Protein AF-0000000075185102 (afdb_homodimer)

Radius of gyration: 28.48 Å; Cα contacts (8 Å, |Δi|>4): 563; chains: 2; bounding box: 47×107×98 Å

Solvent-accessible surface area (backbone atoms only — not comparable to full-atom values): 14519 Å² total; per-residue (Å²): 135,87,80,77,79,78,76,75,77,76,76,76,77,76,67,76,78,70,75,68,75,62,76,72,78,73,50,64,38,75,46,52,55,49,42,60,34,59,26,75,83,38,73,43,44,48,67,38,79,47,67,38,31,34,56,45,86,76,69,69,96,64,71,79,44,54,55,17,37,31,28,50,27,46,83,96,42,61,50,92,57,71,65,42,67,75,42,56,53,72,65,28,54,51,73,38,60,38,62,94,67,82,64,44,65,52,33,24,50,30,37,33,35,19,17,36,10,38,30,43,43,22,29,41,37,123,136,88,81,76,80,79,76,76,77,79,75,76,76,77,69,77,79,70,76,70,76,62,78,73,77,73,51,63,38,72,45,51,54,47,43,59,33,58,25,74,82,39,73,44,44,50,67,37,78,45,69,38,30,35,58,46,86,78,70,67,96,65,70,81,44,55,54,17,38,31,28,50,25,45,82,94,42,62,51,90,56,69,66,41,67,76,42,56,54,71,64,29,55,50,74,38,60,38,64,94,66,82,65,44,65,51,32,26,49,29,38,32,36,17,18,35,11,38,30,42,43,22,29,40,36,121

Nearest PDB structures (foldseek):
  5e7l-assembly1_A  TM=6.118E-01  e=1.586E-01  Mus musculus
  8osd-assembly2_B  TM=4.393E-01  e=1.189E-01  Homo sapiens
  8q6t-assembly1_P  TM=5.070E-01  e=2.515E-01  Mus musculus
  7mrn-assembly1_A  TM=4.181E-01  e=7.521E-01  Mus musculus
  2ibg-assembly4_D  TM=5.018E-01  e=1.502E+00  Drosophila melanogaster

Organism: Armillaria gallica (NCBI:txid47427)

Foldseek 3Di:
DPPPPPPPPPPPPPPPPPPPPPPQPWPKDDDFFAKDPPDDPDDDDAFDKDKTFTDLPDHDPDFPWQWKFKWKDADHDTDPDTQDTGDGVNPGMDMGGHHDDPDDDRMDMGMDGGIDTDHDDDDDDD/DPPPPPPPPPPPPPDPPPPPPPPQPWPKDDDFFAKDPPDDPDDDDAFDKDKTFTDLPDHDPDFPWQWKWKWKDADHDTDPDTQDTGDGVNPGMDMGGHHDDPDDDRMDMGMDGGIDTDHDDDDDDD

Structure (mmCIF, N/CA/C/O backbone):
data_AF-0000000075185102-model_v1
#
loop_
_entity.id
_entity.type
_entity.pdbx_description
1 polymer 'Yeast cell wall synthesis Kre9/Knh1-like N-terminal domain-containing protein'
#
loop_
_atom_site.group_PDB
_atom_site.id
_atom_site.type_symbol
_atom_site.label_atom_id
_atom_site.label_alt_id
_atom_site.label_comp_id
_atom_site.label_asym_id
_atom_site.label_entity_id
_atom_site.label_seq_id
_atom_site.pdbx_PDB_ins_code
_atom_site.Cartn_x
_atom_site.Cartn_y
_atom_site.Cartn_z
_atom_site.occupancy
_atom_site.B_iso_or_equiv
_atom_site.auth_seq_id
_atom_site.auth_comp_id
_atom_site.auth_asym_id
_atom_site.auth_atom_id
_atom_site.pdbx_PDB_model_num
ATOM 1 N N . MET A 1 1 ? -32.656 -77 8.422 1 40.91 1 MET A N 1
ATOM 2 C CA . MET A 1 1 ? -32.188 -75.812 9.141 1 40.91 1 MET A CA 1
ATOM 3 C C . MET A 1 1 ? -31.875 -74.688 8.172 1 40.91 1 MET A C 1
ATOM 5 O O . MET A 1 1 ? -31.047 -74.812 7.27 1 40.91 1 MET A O 1
ATOM 9 N N . ASN A 1 2 ? -32.906 -73.812 7.746 1 47.19 2 ASN A N 1
ATOM 10 C CA . ASN A 1 2 ? -32.875 -72.625 6.867 1 47.19 2 ASN A CA 1
ATOM 11 C C . ASN A 1 2 ? -31.922 -71.562 7.363 1 47.19 2 ASN A C 1
ATOM 13 O O . ASN A 1 2 ? -32.062 -71.062 8.477 1 47.19 2 ASN A O 1
ATOM 17 N N . PHE A 1 3 ? -30.594 -71.625 7.004 1 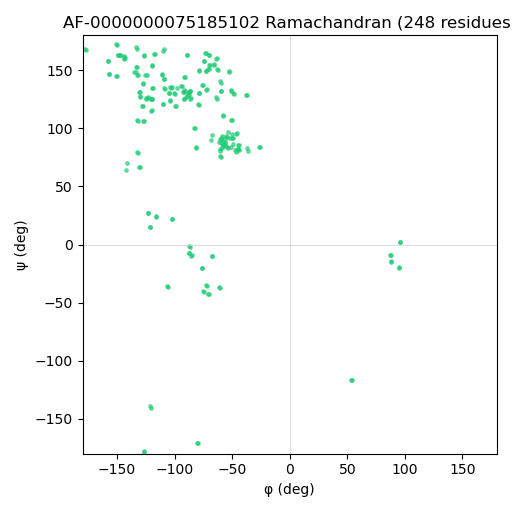50.72 3 PHE A N 1
ATOM 18 C CA . PHE A 1 3 ? -29.531 -70.625 7.25 1 50.72 3 PHE A CA 1
ATOM 19 C C . PHE A 1 3 ? -29.859 -69.312 6.613 1 50.72 3 PHE A C 1
ATOM 21 O O . PHE A 1 3 ? -29.922 -69.188 5.391 1 50.72 3 PHE A O 1
ATOM 28 N N . THR A 1 4 ? -30.797 -68.5 7.188 1 51.12 4 THR A N 1
ATOM 29 C CA . THR A 1 4 ? -31.062 -67.125 6.762 1 51.12 4 THR A CA 1
ATOM 30 C C . THR A 1 4 ? -29.812 -66.25 6.863 1 51.12 4 THR A C 1
ATOM 32 O O . THR A 1 4 ? -29.219 -66.125 7.945 1 51.12 4 THR A O 1
ATOM 35 N N . LEU A 1 5 ? -29 -66.125 5.812 1 50.94 5 LEU A N 1
ATOM 36 C CA . LEU A 1 5 ? -27.844 -65.25 5.656 1 50.94 5 LEU A CA 1
ATOM 37 C C . LEU A 1 5 ? -28.219 -63.812 5.812 1 50.94 5 LEU A C 1
ATOM 39 O O . LEU A 1 5 ? -29.094 -63.312 5.086 1 50.94 5 LEU A O 1
ATOM 43 N N . PHE A 1 6 ? -28.328 -63.25 7.078 1 48.88 6 PHE A N 1
ATOM 44 C CA . PHE A 1 6 ? -28.547 -61.812 7.305 1 48.88 6 PHE A CA 1
ATOM 45 C C . PHE A 1 6 ? -27.453 -61 6.664 1 48.88 6 PHE A C 1
ATOM 47 O O . PHE A 1 6 ? -26.266 -61.156 6.98 1 48.88 6 PHE A O 1
ATOM 54 N N . ILE A 1 7 ? -27.516 -60.656 5.371 1 51.94 7 ILE A N 1
ATOM 55 C CA . ILE A 1 7 ? -26.578 -59.75 4.723 1 51.94 7 ILE A CA 1
ATOM 56 C C . ILE A 1 7 ? -26.625 -58.375 5.402 1 51.94 7 ILE A C 1
ATOM 58 O O . ILE A 1 7 ? -27.672 -57.75 5.457 1 51.94 7 ILE A O 1
ATOM 62 N N . THR A 1 8 ? -25.953 -58.125 6.512 1 49 8 THR A N 1
ATOM 63 C CA . THR A 1 8 ? -25.844 -56.812 7.078 1 49 8 THR A CA 1
ATOM 64 C C . THR A 1 8 ? -25.203 -55.844 6.09 1 49 8 THR A C 1
ATOM 66 O O . THR A 1 8 ? -24.109 -56.094 5.586 1 49 8 THR A O 1
ATOM 69 N N . ALA A 1 9 ? -26.031 -55.125 5.309 1 48.06 9 ALA A N 1
ATOM 70 C CA . ALA A 1 9 ? -25.531 -54.062 4.438 1 48.06 9 ALA A CA 1
ATOM 71 C C . ALA A 1 9 ? -24.734 -53.031 5.234 1 48.06 9 ALA A C 1
ATOM 73 O O . ALA A 1 9 ? -25.203 -52.5 6.242 1 48.06 9 ALA A O 1
ATOM 74 N N . LEU A 1 10 ? -23.422 -53.156 5.328 1 52.44 10 LEU A N 1
ATOM 75 C CA . LEU A 1 10 ? -22.578 -52.094 5.895 1 52.44 10 LEU A CA 1
ATOM 76 C C . LEU A 1 10 ? -22.781 -50.781 5.168 1 52.44 10 LEU A C 1
ATOM 78 O O . LEU A 1 10 ? -22.578 -50.688 3.953 1 52.44 10 LEU A O 1
ATOM 82 N N . PHE A 1 11 ? -23.734 -50 5.586 1 47.38 11 PHE A N 1
ATOM 83 C CA . PHE A 1 11 ? -23.875 -48.625 5.066 1 47.38 11 PHE A CA 1
ATOM 84 C C . PHE A 1 11 ? -22.578 -47.844 5.242 1 47.38 11 PHE A C 1
ATOM 86 O O . PHE A 1 11 ? -22.062 -47.719 6.355 1 47.38 11 PHE A O 1
ATOM 93 N N . ALA A 1 12 ? -21.734 -47.875 4.207 1 50.44 12 ALA A N 1
ATOM 94 C CA . ALA A 1 12 ? -20.578 -47 4.207 1 50.44 12 ALA A CA 1
ATOM 95 C C . ALA A 1 12 ? -20.984 -45.562 4.465 1 50.44 12 ALA A C 1
ATOM 97 O O . ALA A 1 12 ? -21.797 -45 3.725 1 50.44 12 ALA A O 1
ATOM 98 N N . LEU A 1 13 ? -21 -45.094 5.711 1 50.78 13 LEU A N 1
ATOM 99 C CA . LEU A 1 13 ? -21.141 -43.656 6.012 1 50.78 13 LEU A CA 1
ATOM 100 C C . LEU A 1 13 ? -20.156 -42.844 5.188 1 50.78 13 LEU A C 1
ATOM 102 O O . LEU A 1 13 ? -18.938 -43 5.316 1 50.78 13 LEU A O 1
ATOM 106 N N . LEU A 1 14 ? -20.547 -42.5 3.992 1 50.56 14 LEU A N 1
ATOM 107 C CA . LEU A 1 14 ? -19.781 -41.5 3.293 1 50.56 14 LEU A CA 1
ATOM 108 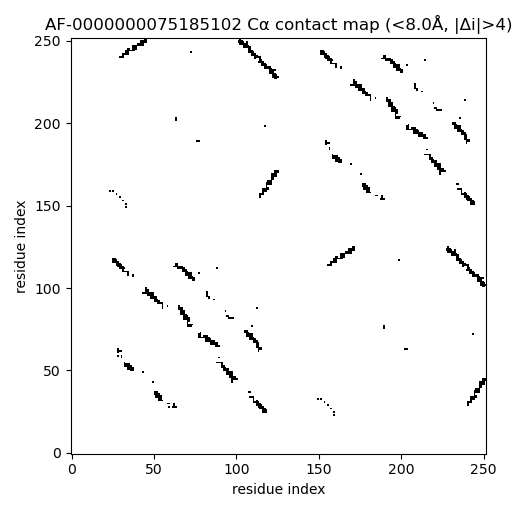C C . LEU A 1 14 ? -19.625 -40.25 4.148 1 50.56 14 LEU A C 1
ATOM 110 O O . LEU A 1 14 ? -20.609 -39.562 4.43 1 50.56 14 LEU A O 1
ATOM 114 N N . PHE A 1 15 ? -18.688 -40.188 5.059 1 50.53 15 PHE A N 1
ATOM 115 C CA . PHE A 1 15 ? -18.391 -38.906 5.711 1 50.53 15 PHE A CA 1
ATOM 116 C C . PHE A 1 15 ? -18 -37.875 4.684 1 50.53 15 PHE A C 1
ATOM 118 O O . PHE A 1 15 ? -17.188 -38.125 3.791 1 50.53 15 PHE A O 1
ATOM 125 N N . PRO A 1 16 ? -18.875 -36.906 4.523 1 51.56 16 PRO A N 1
ATOM 126 C CA . PRO A 1 16 ? -18.344 -35.844 3.684 1 51.56 16 PRO A CA 1
ATOM 127 C C . PRO A 1 16 ? -16.969 -35.344 4.121 1 51.56 16 PRO A C 1
ATOM 129 O O . PRO A 1 16 ? -16.703 -35.25 5.32 1 51.56 16 PRO A O 1
ATOM 132 N N . LEU A 1 17 ? -15.891 -35.688 3.355 1 48.44 17 LEU A N 1
ATOM 133 C CA . LEU A 1 17 ? -14.609 -35.031 3.568 1 48.44 17 LEU A CA 1
ATOM 134 C C . LEU A 1 17 ? -14.781 -33.5 3.668 1 48.44 17 LEU A C 1
ATOM 136 O O . LEU A 1 17 ? -15.141 -32.875 2.686 1 48.44 17 LEU A O 1
ATOM 140 N N . SER A 1 18 ? -15.195 -33.031 4.816 1 46.88 18 SER A N 1
ATOM 141 C CA . SER A 1 18 ? -15.086 -31.594 5 1 46.88 18 SER A CA 1
ATOM 142 C C . SER A 1 18 ? -13.695 -31.094 4.629 1 46.88 18 SER A C 1
ATOM 144 O O . SER A 1 18 ? -12.695 -31.547 5.188 1 46.88 18 SER A O 1
ATOM 146 N N . VAL A 1 19 ? -13.5 -30.688 3.357 1 44.47 19 VAL A N 1
ATOM 147 C CA . VAL A 1 19 ? -12.281 -29.922 3.105 1 44.47 19 VAL A CA 1
ATOM 148 C C . VAL A 1 19 ? -12.086 -28.875 4.203 1 44.47 19 VAL A C 1
ATOM 150 O O . VAL A 1 19 ? -12.914 -27.984 4.359 1 44.47 19 VAL A O 1
ATOM 153 N N . LEU A 1 20 ? -11.562 -29.25 5.316 1 45.28 20 LEU A N 1
ATOM 154 C CA . LEU A 1 20 ? -11.07 -28.203 6.203 1 45.28 20 LEU A CA 1
ATOM 155 C C . LEU A 1 20 ? -10.289 -27.141 5.422 1 45.28 20 LEU A C 1
ATOM 157 O O . LEU A 1 20 ? -9.227 -27.438 4.867 1 45.28 20 LEU A O 1
ATOM 161 N N . SER A 1 21 ? -10.984 -26.172 4.887 1 44.22 21 SER A N 1
ATOM 162 C CA . SER A 1 21 ? -10.195 -25.062 4.375 1 44.22 21 SER A CA 1
ATOM 163 C C . SER A 1 21 ? -9.125 -24.641 5.379 1 44.22 21 SER A C 1
ATOM 165 O O . SER A 1 21 ? -9.445 -24.234 6.5 1 44.22 21 SER A O 1
ATOM 167 N N . ALA A 1 22 ? -8.023 -25.328 5.43 1 45.31 22 ALA A N 1
ATOM 168 C CA . ALA A 1 22 ? -6.922 -24.859 6.266 1 45.31 22 ALA A CA 1
ATOM 169 C C . ALA A 1 22 ? -6.801 -23.344 6.215 1 45.31 22 ALA A C 1
ATOM 171 O O . ALA A 1 22 ? -7.09 -22.719 5.188 1 45.31 22 ALA A O 1
ATOM 172 N N . PRO A 1 23 ? -6.754 -22.75 7.406 1 44.31 23 PRO A N 1
ATOM 173 C CA . PRO A 1 23 ? -6.531 -21.312 7.363 1 44.31 23 PRO A CA 1
ATOM 174 C C . PRO A 1 23 ? -5.41 -20.922 6.402 1 44.31 23 PRO A C 1
ATOM 176 O O . PRO A 1 23 ? -4.309 -21.469 6.473 1 44.31 23 PRO A O 1
ATOM 179 N N . VAL A 1 24 ? -5.715 -20.547 5.16 1 49.5 24 VAL A N 1
ATOM 180 C CA . VAL A 1 24 ? -4.688 -20.031 4.258 1 49.5 24 VAL A CA 1
ATOM 181 C C . VAL A 1 24 ? -3.68 -19.203 5.039 1 49.5 24 VAL A C 1
ATOM 183 O O . VAL A 1 24 ? -4.059 -18.281 5.777 1 49.5 24 VAL A O 1
ATOM 186 N N . LEU A 1 25 ? -2.68 -19.766 5.746 1 48.78 25 LEU A N 1
ATOM 187 C CA . LEU A 1 25 ? -1.532 -19.062 6.301 1 48.78 25 LEU A CA 1
ATOM 188 C C . LEU A 1 25 ? -1.224 -17.797 5.492 1 48.78 25 LEU A C 1
ATOM 190 O O . LEU A 1 25 ? -1.029 -17.875 4.273 1 48.78 25 LEU A O 1
ATOM 194 N N . VAL A 1 26 ? -1.948 -16.719 5.82 1 55.41 26 VAL A N 1
ATOM 195 C CA . VAL A 1 26 ? -1.804 -15.438 5.148 1 55.41 26 VAL A CA 1
ATOM 196 C C . VAL A 1 26 ? -0.382 -14.914 5.34 1 55.41 26 VAL A C 1
ATOM 198 O O . VAL A 1 26 ? 0.135 -14.891 6.457 1 55.41 26 VAL A O 1
ATOM 201 N N . SER A 1 27 ? 0.698 -15.211 4.5 1 71 27 SER A N 1
ATOM 202 C CA . SER A 1 27 ? 1.986 -14.523 4.504 1 71 27 SER A CA 1
ATOM 203 C C . SER A 1 27 ? 1.851 -13.086 4.016 1 71 27 SER A C 1
ATOM 205 O O . SER A 1 27 ? 1.552 -12.852 2.844 1 71 27 SER A O 1
ATOM 207 N N . ARG A 1 28 ? 1.686 -12.203 5.059 1 73.31 28 ARG A N 1
ATOM 208 C CA . ARG A 1 28 ? 1.548 -10.789 4.719 1 73.31 28 ARG A CA 1
ATOM 209 C C . ARG A 1 28 ? 2.568 -9.945 5.473 1 73.31 28 ARG A C 1
ATOM 211 O O . ARG A 1 28 ? 3.045 -10.344 6.539 1 73.31 28 ARG A O 1
ATOM 218 N N . ASP A 1 29 ? 2.994 -8.945 4.805 1 78.56 29 ASP A N 1
ATOM 219 C CA . ASP A 1 29 ? 3.734 -7.906 5.516 1 78.56 29 ASP A CA 1
ATOM 220 C C . ASP A 1 29 ? 3.074 -6.539 5.336 1 78.56 29 ASP A C 1
ATOM 222 O O . ASP A 1 29 ? 2.611 -6.207 4.242 1 78.56 29 ASP A O 1
ATOM 226 N N . VAL A 1 30 ? 2.807 -5.91 6.41 1 82.12 30 VAL A N 1
ATOM 227 C CA . VAL A 1 30 ? 2.209 -4.578 6.43 1 82.12 30 VAL A CA 1
ATOM 228 C C . VAL A 1 30 ? 3.086 -3.629 7.242 1 82.12 30 VAL A C 1
ATOM 230 O O . VAL A 1 30 ? 3.531 -3.973 8.336 1 82.12 30 VAL A O 1
ATOM 233 N N . TYR A 1 31 ? 3.441 -2.545 6.637 1 86.5 31 TYR A N 1
ATOM 234 C CA . TYR A 1 31 ? 4.113 -1.464 7.344 1 86.5 31 TYR A CA 1
ATOM 235 C C . TYR A 1 31 ? 3.482 -0.117 7.012 1 86.5 31 TYR A C 1
ATOM 237 O O . TYR A 1 31 ? 3.605 0.374 5.887 1 86.5 31 TYR A O 1
ATOM 245 N N . ALA A 1 32 ? 2.752 0.455 7.941 1 86.44 32 ALA A N 1
ATOM 246 C CA . ALA A 1 32 ? 2.082 1.75 7.852 1 86.44 32 ALA A CA 1
ATOM 247 C C . ALA A 1 32 ? 2.352 2.594 9.094 1 86.44 32 ALA A C 1
ATOM 249 O O . ALA A 1 32 ? 1.493 2.709 9.969 1 86.44 32 ALA A O 1
ATOM 250 N N . PRO A 1 33 ? 3.471 3.203 9.172 1 89.81 33 PRO A N 1
ATOM 251 C CA . PRO A 1 33 ? 3.854 3.914 10.398 1 89.81 33 PRO A CA 1
ATOM 252 C C . PRO A 1 33 ? 3.027 5.176 10.633 1 89.81 33 PRO A C 1
ATOM 254 O O . PRO A 1 33 ? 2.553 5.793 9.672 1 89.81 33 PRO A O 1
ATOM 257 N N . PRO A 1 34 ? 2.875 5.625 11.891 1 92 34 PRO A N 1
ATOM 258 C CA . PRO A 1 34 ? 2.047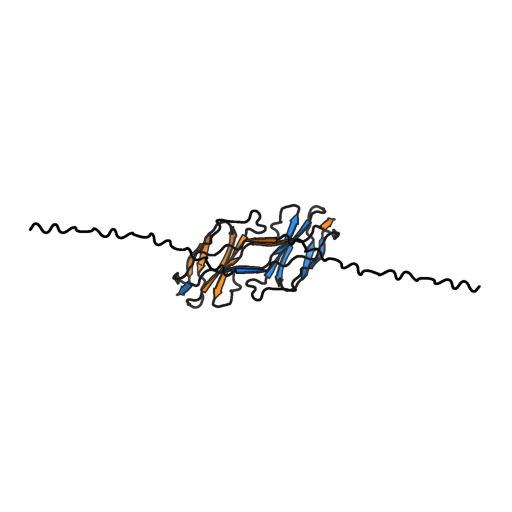 6.797 12.18 1 92 34 PRO A CA 1
ATOM 259 C C . PRO A 1 34 ? 2.729 8.109 11.797 1 92 34 PRO A C 1
ATOM 261 O O . PRO A 1 34 ? 3.904 8.312 12.109 1 92 34 PRO A O 1
ATOM 264 N N . VAL A 1 35 ? 1.971 8.953 11.219 1 94.81 35 VAL A N 1
ATOM 265 C CA . VAL A 1 35 ? 2.43 10.297 10.883 1 94.81 35 VAL A CA 1
ATOM 266 C C . VAL A 1 35 ? 2.559 11.133 12.156 1 94.81 35 VAL A C 1
ATOM 268 O O . VAL A 1 35 ? 1.664 11.125 13 1 94.81 35 VAL A O 1
ATOM 271 N N . THR A 1 36 ? 3.646 11.805 12.266 1 95.94 36 THR A N 1
ATOM 272 C CA . THR A 1 36 ? 3.873 12.609 13.461 1 95.94 36 THR A CA 1
ATOM 273 C C . THR A 1 36 ? 3.721 14.094 13.148 1 95.94 36 THR A C 1
ATOM 275 O O . THR A 1 36 ? 3.283 14.875 13.992 1 95.94 36 THR A O 1
ATOM 278 N N . LEU A 1 37 ? 4.152 14.57 11.906 1 95.81 37 LEU A N 1
ATOM 279 C CA . LEU A 1 37 ? 3.961 15.938 11.438 1 95.81 37 LEU A CA 1
ATOM 280 C C . LEU A 1 37 ? 3.416 15.945 10.008 1 95.81 37 LEU A C 1
ATOM 282 O O . LEU A 1 37 ? 3.799 15.109 9.188 1 95.81 37 LEU A O 1
ATOM 286 N N . PRO A 1 38 ? 2.58 16.922 9.711 1 97.06 38 PRO A N 1
ATOM 287 C CA . PRO A 1 38 ? 2.012 17.953 10.57 1 97.06 38 PRO A CA 1
ATOM 288 C C . PRO A 1 38 ? 1.075 17.391 11.641 1 97.06 38 PRO A C 1
ATOM 290 O O . PRO A 1 38 ? 0.609 16.266 11.523 1 97.06 38 PRO A O 1
ATOM 293 N N . GLY A 1 39 ? 0.943 18.078 12.648 1 93.12 39 GLY A N 1
ATOM 294 C CA . GLY A 1 39 ? 0.028 17.734 13.719 1 93.12 39 GLY A CA 1
ATOM 295 C C . GLY A 1 39 ? -0.924 18.844 14.086 1 93.12 39 GLY A C 1
ATOM 296 O O . GLY A 1 39 ? -0.968 19.875 13.414 1 93.12 39 GLY A O 1
ATOM 297 N N . THR A 1 40 ? -1.698 18.469 15.102 1 91.56 40 THR A N 1
ATOM 298 C CA . THR A 1 40 ? -2.645 19.469 15.586 1 91.56 40 THR A CA 1
ATOM 299 C C . THR A 1 40 ? -1.95 20.812 15.828 1 91.56 40 THR A C 1
ATOM 301 O O . THR A 1 40 ? -0.882 20.859 16.438 1 91.56 40 THR A O 1
ATOM 304 N N . GLY A 1 41 ? -2.549 21.938 15.266 1 94.94 41 GLY A N 1
ATOM 305 C CA . GLY A 1 41 ? -2.012 23.266 15.43 1 94.94 41 GLY A CA 1
ATOM 306 C C . GLY A 1 41 ? -1.11 23.703 14.281 1 94.94 41 GLY A C 1
ATOM 307 O O . GLY A 1 41 ? -0.812 24.891 14.133 1 94.94 41 GLY A O 1
ATOM 308 N N . SER A 1 42 ? -0.616 22.766 13.539 1 97.12 42 SER A N 1
ATOM 309 C CA . SER A 1 42 ? 0.197 23.109 12.375 1 97.12 42 SER A CA 1
ATOM 310 C C . SER A 1 42 ? -0.596 23.953 11.375 1 97.12 42 SER A C 1
ATOM 312 O O . SER A 1 42 ? -1.78 23.688 11.148 1 97.12 42 SER A O 1
ATOM 314 N N . VAL A 1 43 ? 0.052 24.922 10.836 1 98.5 43 VAL A N 1
ATOM 315 C CA . VAL A 1 43 ? -0.504 25.766 9.789 1 98.5 43 VAL A CA 1
ATOM 316 C C . VAL A 1 43 ? 0.457 25.812 8.602 1 98.5 43 VAL A C 1
ATOM 318 O O . VAL A 1 43 ? 1.604 26.25 8.742 1 98.5 43 VAL A O 1
ATOM 321 N N . TRP A 1 44 ? -0.042 25.359 7.492 1 98.75 44 TRP A N 1
ATOM 322 C CA . TRP A 1 44 ? 0.751 25.359 6.27 1 98.75 44 TRP A CA 1
ATOM 323 C C . TRP A 1 44 ? 0.198 26.375 5.266 1 98.75 44 TRP A C 1
ATOM 325 O O . TRP A 1 44 ? -1.017 26.562 5.184 1 98.75 44 TRP A O 1
ATOM 335 N N . THR A 1 45 ? 1.117 26.969 4.508 1 98.75 45 THR A N 1
ATOM 336 C CA . THR A 1 45 ? 0.732 27.922 3.467 1 98.75 45 THR A CA 1
ATOM 337 C C . THR A 1 45 ? 0.824 27.266 2.088 1 98.75 45 THR A C 1
ATOM 339 O O . THR A 1 45 ? 1.811 26.594 1.775 1 98.75 45 THR A O 1
ATOM 342 N N . VAL A 1 46 ? -0.222 27.5 1.271 1 98.5 46 VAL A N 1
ATOM 343 C CA . VAL A 1 46 ? -0.229 26.984 -0.093 1 98.5 46 VAL A CA 1
ATOM 344 C C . VAL A 1 46 ? 1.07 27.359 -0.798 1 98.5 46 VAL A C 1
ATOM 346 O O . VAL A 1 46 ? 1.538 28.5 -0.68 1 98.5 46 VAL A O 1
ATOM 349 N N . GLY A 1 47 ? 1.642 26.359 -1.445 1 98.44 47 GLY A N 1
ATOM 350 C CA . GLY A 1 47 ? 2.836 26.609 -2.238 1 98.44 47 GLY A CA 1
ATOM 351 C C . GLY A 1 47 ? 4.117 26.5 -1.434 1 98.44 47 GLY A C 1
ATOM 352 O O . GLY A 1 47 ? 5.211 26.422 -2.002 1 98.44 47 GLY A O 1
ATOM 353 N N . SER A 1 48 ? 4.09 26.5 -0.182 1 98.56 48 SER A N 1
ATOM 354 C CA . SER A 1 48 ? 5.277 26.422 0.66 1 98.56 48 SER A CA 1
ATOM 355 C C . SER A 1 48 ? 5.855 25.016 0.662 1 98.56 48 SER A C 1
ATOM 357 O O . SER A 1 48 ? 5.152 24.047 0.351 1 98.56 48 SER A O 1
ATOM 359 N N . LYS A 1 49 ? 7.148 24.922 0.993 1 98.62 49 LYS A N 1
ATOM 360 C CA . LYS A 1 49 ? 7.781 23.641 1.253 1 98.62 49 LYS A CA 1
ATOM 361 C C . LYS A 1 49 ? 7.625 23.234 2.717 1 98.62 49 LYS A C 1
ATOM 363 O O . LYS A 1 49 ? 7.859 24.047 3.617 1 98.62 49 LYS A O 1
ATOM 368 N N . GLN A 1 50 ? 7.168 22.047 2.91 1 98.44 50 GLN A N 1
ATOM 369 C CA . GLN A 1 50 ? 6.961 21.531 4.258 1 98.44 50 GLN A CA 1
ATOM 370 C C . GLN A 1 50 ? 7.531 20.125 4.395 1 98.44 50 GLN A C 1
ATOM 372 O O . GLN A 1 50 ? 7.652 19.391 3.404 1 98.44 50 GLN A O 1
ATOM 377 N N . THR A 1 51 ? 7.898 19.797 5.594 1 98.69 51 THR A N 1
ATOM 378 C CA . THR A 1 51 ? 8.406 18.469 5.891 1 98.69 51 THR A CA 1
ATOM 379 C C . THR A 1 51 ? 7.344 17.641 6.613 1 98.69 51 THR A C 1
ATOM 381 O O . THR A 1 51 ? 6.777 18.078 7.613 1 98.69 51 THR A O 1
ATOM 384 N N . VAL A 1 52 ? 7.016 16.484 6.066 1 98.44 52 VAL A N 1
ATOM 385 C CA . VAL A 1 52 ? 6.199 15.484 6.742 1 98.44 52 VAL A CA 1
ATOM 386 C C . VAL A 1 52 ? 7.098 14.5 7.48 1 98.44 52 VAL A C 1
ATOM 388 O O . VAL A 1 52 ? 8.117 14.047 6.945 1 98.44 52 VAL A O 1
ATOM 391 N N . THR A 1 53 ? 6.785 14.258 8.727 1 98.12 53 THR A N 1
ATOM 392 C CA . THR A 1 53 ? 7.523 13.258 9.484 1 98.12 53 THR A CA 1
ATOM 393 C C . THR A 1 53 ? 6.594 12.141 9.961 1 98.12 53 THR A C 1
ATOM 395 O O . THR A 1 53 ? 5.391 12.352 10.117 1 98.12 53 THR A O 1
ATOM 398 N N . TRP A 1 54 ? 7.117 10.898 10.195 1 95.88 54 TRP A N 1
ATOM 399 C CA . TRP A 1 54 ? 6.43 9.75 10.773 1 95.88 54 TRP A CA 1
ATOM 400 C C . TRP A 1 54 ? 7.371 8.945 11.672 1 95.88 54 TRP A C 1
ATOM 402 O O . TRP A 1 54 ? 8.586 9.133 11.625 1 95.88 54 TRP A O 1
ATOM 412 N N . ASP A 1 55 ? 6.773 8.148 12.547 1 94.88 55 ASP A N 1
ATOM 413 C CA . ASP A 1 55 ? 7.566 7.32 13.453 1 94.88 55 ASP A CA 1
ATOM 414 C C . ASP A 1 55 ? 8.008 6.027 12.773 1 94.88 55 ASP A C 1
ATOM 416 O O . ASP A 1 55 ? 7.254 5.055 12.727 1 94.88 55 ASP A O 1
ATOM 420 N N . ALA A 1 56 ? 9.266 5.98 12.305 1 93.44 56 ALA A N 1
ATOM 421 C CA . ALA A 1 56 ? 9.812 4.812 11.617 1 93.44 56 ALA A CA 1
ATOM 422 C C . ALA A 1 56 ? 10.719 4.008 12.547 1 93.44 56 ALA A C 1
ATOM 424 O O . ALA A 1 56 ? 11.555 3.229 12.078 1 93.44 56 ALA A O 1
ATOM 425 N N . SER A 1 57 ? 10.578 4.129 13.766 1 92.06 57 SER A N 1
ATOM 426 C CA . SER A 1 57 ? 11.547 3.592 14.711 1 92.06 57 SER A CA 1
ATOM 427 C C . SER A 1 57 ? 11.406 2.08 14.852 1 92.06 57 SER A C 1
ATOM 429 O O . SER A 1 57 ? 12.312 1.406 15.352 1 92.06 57 SER A O 1
ATOM 431 N N . HIS A 1 58 ? 10.281 1.47 14.5 1 87.94 58 HIS A N 1
ATOM 432 C CA . HIS A 1 58 ? 10.039 0.044 14.695 1 87.94 58 HIS A CA 1
ATOM 433 C C . HIS A 1 58 ? 9.531 -0.609 13.422 1 87.94 58 HIS A C 1
ATOM 435 O O . HIS A 1 58 ? 8.398 -1.099 13.375 1 87.94 58 HIS A O 1
ATOM 441 N N . PRO A 1 59 ? 10.406 -0.639 12.438 1 87.44 59 PRO A N 1
ATOM 442 C CA . PRO A 1 59 ? 9.977 -1.339 11.227 1 87.44 59 PRO A CA 1
ATOM 443 C C . PRO A 1 59 ? 9.945 -2.855 11.398 1 87.44 59 PRO A C 1
ATOM 445 O O . PRO A 1 59 ? 10.656 -3.398 12.242 1 87.44 59 PRO A O 1
ATOM 448 N N . PRO A 1 60 ? 9.039 -3.498 10.672 1 83.06 60 PRO A N 1
ATOM 449 C CA . PRO A 1 60 ? 9.086 -4.961 10.68 1 83.06 60 PRO A CA 1
ATOM 450 C C . PRO A 1 60 ? 10.375 -5.516 10.07 1 83.06 60 PRO A C 1
ATOM 452 O O . PRO A 1 60 ? 11.094 -4.789 9.383 1 83.06 60 PRO A O 1
ATOM 455 N N . THR A 1 61 ? 10.711 -6.75 10.383 1 81.31 61 THR A N 1
ATOM 456 C CA . THR A 1 61 ? 11.914 -7.41 9.883 1 81.31 61 THR A CA 1
ATOM 457 C C . THR A 1 61 ? 11.898 -7.492 8.359 1 81.31 61 THR A C 1
ATOM 459 O O . THR A 1 61 ? 12.945 -7.355 7.719 1 81.31 61 THR A O 1
ATOM 462 N N . GLN A 1 62 ? 10.68 -7.723 7.859 1 77.06 62 GLN A N 1
ATOM 463 C CA . GLN A 1 62 ? 10.539 -7.816 6.41 1 77.06 62 GLN A CA 1
ATOM 464 C C . GLN A 1 62 ? 9.586 -6.754 5.875 1 77.06 62 GLN A C 1
ATOM 466 O O . GLN A 1 62 ? 8.492 -6.57 6.406 1 77.06 62 GLN A O 1
ATOM 471 N N . ILE A 1 63 ? 10.133 -6.008 4.934 1 83.12 63 ILE A N 1
ATOM 472 C CA . ILE A 1 63 ? 9.32 -5.055 4.184 1 83.12 63 ILE A CA 1
ATOM 473 C C . ILE A 1 63 ? 9.359 -5.402 2.695 1 83.12 63 ILE A C 1
ATOM 475 O O . ILE A 1 63 ? 10.422 -5.352 2.07 1 83.12 63 ILE A O 1
ATOM 479 N N . THR A 1 64 ? 8.234 -5.746 2.238 1 83 64 THR A N 1
ATOM 480 C CA . THR A 1 64 ? 8.156 -6.199 0.853 1 83 64 THR A CA 1
ATOM 481 C C . THR A 1 64 ? 8.258 -5.016 -0.107 1 83 64 THR A C 1
ATOM 483 O O . THR A 1 64 ? 8.922 -5.105 -1.142 1 83 64 THR A O 1
ATOM 486 N N . ASN A 1 65 ? 7.645 -3.92 0.184 1 85.06 65 ASN A N 1
ATOM 487 C CA . ASN A 1 65 ? 7.734 -2.676 -0.574 1 85.06 65 ASN A CA 1
ATOM 488 C C . ASN A 1 65 ? 8.109 -1.5 0.322 1 85.06 65 ASN A C 1
ATOM 490 O O . ASN A 1 65 ? 7.27 -0.969 1.046 1 85.06 65 ASN A O 1
ATOM 494 N N . PRO A 1 66 ? 9.32 -1.06 0.2 1 87.44 66 PRO A N 1
ATOM 495 C CA . PRO A 1 66 ? 9.742 0.034 1.08 1 87.44 66 PRO A CA 1
ATOM 496 C C . PRO A 1 66 ? 9.406 1.411 0.509 1 87.44 66 PRO A C 1
ATOM 498 O O . PRO A 1 66 ? 9.688 2.432 1.144 1 87.44 66 PRO A O 1
ATOM 501 N N . THR A 1 67 ? 8.836 1.478 -0.677 1 89.69 67 THR A N 1
ATOM 502 C CA . THR A 1 67 ? 8.57 2.748 -1.341 1 89.69 67 THR A CA 1
ATOM 503 C C . THR A 1 67 ? 7.223 3.32 -0.895 1 89.69 67 THR A C 1
ATOM 505 O O . THR A 1 67 ? 6.195 2.645 -0.981 1 89.69 67 THR A O 1
ATOM 508 N N . GLY A 1 68 ? 7.309 4.527 -0.437 1 91.62 68 GLY A N 1
ATOM 509 C CA . GLY A 1 68 ? 6.098 5.168 0.05 1 91.62 68 GLY A CA 1
ATOM 510 C C . GLY A 1 68 ? 5.613 6.289 -0.85 1 91.62 68 GLY A C 1
ATOM 511 O O . GLY A 1 68 ? 6.32 6.695 -1.777 1 91.62 68 GLY A O 1
ATOM 512 N N . PHE A 1 69 ? 4.383 6.703 -0.551 1 94.06 69 PHE A N 1
ATOM 513 C CA . PHE A 1 69 ? 3.836 7.926 -1.126 1 94.06 69 PHE A CA 1
ATOM 514 C C . PHE A 1 69 ? 2.85 8.578 -0.168 1 94.06 69 PHE A C 1
ATOM 516 O O . PHE A 1 69 ? 2.414 7.961 0.805 1 94.06 69 PHE A O 1
ATOM 523 N N . ILE A 1 70 ? 2.557 9.906 -0.455 1 96.5 70 ILE A N 1
ATOM 524 C CA . ILE A 1 70 ? 1.725 10.703 0.44 1 96.5 70 ILE A CA 1
ATOM 525 C C . ILE A 1 70 ? 0.583 11.344 -0.348 1 96.5 70 ILE A C 1
ATOM 527 O O . ILE A 1 70 ? 0.785 11.82 -1.466 1 96.5 70 ILE A O 1
ATOM 531 N N . ARG A 1 71 ? -0.595 11.32 0.281 1 95.56 71 ARG A N 1
ATOM 532 C CA . ARG A 1 71 ? -1.755 12.047 -0.225 1 95.56 71 ARG A CA 1
ATOM 533 C C . ARG A 1 71 ? -2.344 12.953 0.85 1 95.56 71 ARG A C 1
ATOM 535 O O . ARG A 1 71 ? -1.959 12.875 2.018 1 95.56 71 ARG A O 1
ATOM 542 N N . LEU A 1 72 ? -3.156 13.883 0.355 1 96.88 72 LEU A N 1
ATOM 543 C CA . LEU A 1 72 ? -3.9 14.773 1.239 1 96.88 72 LEU A CA 1
ATOM 544 C C . LEU A 1 72 ? -5.301 14.234 1.504 1 96.88 72 LEU A C 1
ATOM 546 O O . LEU A 1 72 ? -5.934 13.672 0.605 1 96.88 72 LEU A O 1
ATOM 550 N N . ARG A 1 73 ? -5.656 14.328 2.744 1 94.12 73 ARG A N 1
ATOM 551 C CA . ARG A 1 73 ? -7.008 13.953 3.148 1 94.12 73 ARG A CA 1
ATOM 552 C C . ARG A 1 73 ? -7.746 15.141 3.762 1 94.12 73 ARG A C 1
ATOM 554 O O . ARG A 1 73 ? -7.152 15.93 4.504 1 94.12 73 ARG A O 1
ATOM 561 N N . LYS A 1 74 ? -8.969 15.297 3.342 1 94.06 74 LYS A N 1
ATOM 562 C CA . LYS A 1 74 ? -9.875 16.281 3.91 1 94.06 74 LYS A CA 1
ATOM 563 C C . LYS A 1 74 ? -11.227 15.664 4.258 1 94.06 74 LYS A C 1
ATOM 565 O O . LYS A 1 74 ? -11.805 14.938 3.451 1 94.06 74 LYS A O 1
ATOM 570 N N . ALA A 1 75 ? -11.633 15.977 5.523 1 86.56 75 ALA A N 1
ATOM 571 C CA . ALA A 1 75 ? -12.844 15.336 6.031 1 86.56 75 ALA A CA 1
ATOM 572 C C . ALA A 1 75 ? -12.75 13.812 5.922 1 86.56 75 ALA A C 1
ATOM 574 O O . ALA A 1 75 ? -11.812 13.203 6.441 1 86.56 75 ALA A O 1
ATOM 575 N N . ASN A 1 76 ? -13.508 13.094 5.207 1 81.5 76 ASN A N 1
ATOM 576 C CA . ASN A 1 76 ? -13.469 11.633 5.141 1 81.5 76 ASN A CA 1
ATOM 577 C C . ASN A 1 76 ? -13.078 11.141 3.748 1 81.5 76 ASN A C 1
ATOM 579 O O . ASN A 1 76 ? -13.352 10 3.391 1 81.5 76 ASN A O 1
ATOM 583 N N . LYS A 1 77 ? -12.352 12.109 3.094 1 86.12 77 LYS A N 1
ATOM 584 C CA . LYS A 1 77 ? -11.984 11.734 1.73 1 86.12 77 LYS A CA 1
ATOM 585 C C . LYS A 1 77 ? -10.5 11.961 1.474 1 86.12 77 LYS A C 1
ATOM 587 O O . LYS A 1 77 ? -9.977 13.039 1.741 1 86.12 77 LYS A O 1
ATOM 592 N N . THR A 1 78 ? -9.93 10.938 1.004 1 90.94 78 THR A N 1
ATOM 593 C CA . THR A 1 78 ? -8.539 11.047 0.599 1 90.94 78 THR A CA 1
ATOM 594 C C . THR A 1 78 ? -8.43 11.414 -0.879 1 90.94 78 THR A C 1
ATOM 596 O O . THR A 1 78 ? -9.102 10.812 -1.722 1 90.94 78 THR A O 1
ATOM 599 N N . SER A 1 79 ? -7.594 12.391 -1.169 1 92.12 79 SER A N 1
ATOM 600 C CA . SER A 1 79 ? -7.332 12.781 -2.549 1 92.12 79 SER A CA 1
ATOM 601 C C . SER A 1 79 ? -6.699 11.648 -3.34 1 92.12 79 SER A C 1
ATOM 603 O O . SER A 1 79 ? -5.941 10.844 -2.787 1 92.12 79 SER A O 1
ATOM 605 N N . SER A 1 80 ? -6.961 11.625 -4.664 1 88.31 80 SER A N 1
ATOM 606 C CA . SER A 1 80 ? -6.355 10.617 -5.535 1 88.31 80 SER A CA 1
ATOM 607 C C . SER A 1 80 ? -4.969 11.055 -6 1 88.31 80 SER A C 1
ATOM 609 O O . SER A 1 80 ? -4.227 10.258 -6.582 1 88.31 80 SER A O 1
ATOM 611 N N . THR A 1 81 ? -4.586 12.312 -5.738 1 92.44 81 THR A N 1
ATOM 612 C CA . THR A 1 81 ? -3.312 12.852 -6.199 1 92.44 81 THR A CA 1
ATOM 613 C C . THR A 1 81 ? -2.207 12.562 -5.184 1 92.44 81 THR A C 1
ATOM 615 O O . THR A 1 81 ? -2.377 12.797 -3.988 1 92.44 81 THR A O 1
ATOM 618 N N . ASP A 1 82 ? -1.079 12.023 -5.727 1 94 82 ASP A N 1
ATOM 619 C CA . ASP A 1 82 ? 0.102 11.875 -4.879 1 94 82 ASP A CA 1
ATOM 620 C C . ASP A 1 82 ? 0.835 13.211 -4.727 1 94 82 ASP A C 1
ATOM 622 O O . ASP A 1 82 ? 1.275 13.797 -5.719 1 94 82 ASP A O 1
ATOM 626 N N . LEU A 1 83 ? 0.967 13.68 -3.527 1 97.75 83 LEU A N 1
ATOM 627 C CA . LEU A 1 83 ? 1.724 14.906 -3.289 1 97.75 83 LEU A CA 1
ATOM 628 C C . LEU A 1 83 ? 3.215 14.672 -3.51 1 97.75 83 LEU A C 1
ATOM 630 O O . LEU A 1 83 ? 3.914 15.555 -4.023 1 97.75 83 LEU A O 1
ATOM 634 N N . VAL A 1 84 ? 3.684 13.578 -3.033 1 97.62 84 VAL A N 1
ATOM 635 C CA . VAL A 1 84 ? 5.059 13.117 -3.189 1 97.62 84 VAL A CA 1
ATOM 636 C C . VAL A 1 84 ? 5.098 11.594 -3.174 1 97.62 84 VAL A C 1
ATOM 638 O O . VAL A 1 84 ? 4.285 10.945 -2.504 1 97.62 84 VAL A O 1
ATOM 641 N N . LYS A 1 85 ? 5.926 10.992 -3.893 1 94.38 85 LYS A N 1
ATOM 642 C CA . LYS A 1 85 ? 6.07 9.539 -3.973 1 94.38 85 LYS A CA 1
ATOM 643 C C . LYS A 1 85 ? 7.52 9.148 -4.23 1 94.38 85 LYS A C 1
ATOM 645 O O . LYS A 1 85 ? 8.359 10 -4.523 1 94.38 85 LYS A O 1
ATOM 650 N N . GLY A 1 86 ? 7.832 7.867 -3.975 1 93.62 86 GLY A N 1
ATOM 651 C CA . GLY A 1 86 ? 9.109 7.312 -4.398 1 93.62 86 GLY A CA 1
ATOM 652 C C . GLY A 1 86 ? 10.164 7.336 -3.305 1 93.62 86 GLY A C 1
ATOM 653 O O . GLY A 1 86 ? 11.312 6.941 -3.531 1 93.62 86 GLY A O 1
ATOM 654 N N . PHE A 1 87 ? 9.805 7.773 -2.213 1 95.69 87 PHE A N 1
ATOM 655 C CA . PHE A 1 87 ? 10.75 7.805 -1.106 1 95.69 87 PHE A CA 1
ATOM 656 C C . PHE A 1 87 ? 10.711 6.5 -0.321 1 95.69 87 PHE A C 1
ATOM 658 O O . PHE A 1 87 ? 9.766 5.715 -0.457 1 95.69 87 PHE A O 1
ATOM 665 N N . SER A 1 88 ? 11.805 6.297 0.495 1 94.94 88 SER A N 1
ATOM 666 C CA . SER A 1 88 ? 11.781 5.145 1.391 1 94.94 88 SER A CA 1
ATOM 667 C C . SER A 1 88 ? 10.93 5.422 2.625 1 94.94 88 SER A C 1
ATOM 669 O O . SER A 1 88 ? 11.117 6.434 3.303 1 94.94 88 SER A O 1
ATOM 671 N N . ILE A 1 89 ? 9.992 4.477 2.939 1 94.06 89 ILE A N 1
ATOM 672 C CA . ILE A 1 89 ? 9.148 4.633 4.117 1 94.06 89 ILE A CA 1
ATOM 673 C C . ILE A 1 89 ? 9.992 4.504 5.383 1 94.06 89 ILE A C 1
ATOM 675 O O . ILE A 1 89 ? 9.539 4.84 6.477 1 94.06 89 ILE A O 1
ATOM 679 N N . LEU A 1 90 ? 11.227 4.105 5.289 1 94.38 90 LEU A N 1
ATOM 680 C CA . LEU A 1 90 ? 12.133 3.934 6.418 1 94.38 90 LEU A CA 1
ATOM 681 C C . LEU A 1 90 ? 12.852 5.238 6.746 1 94.38 90 LEU A C 1
ATOM 683 O O . LEU A 1 90 ? 13.484 5.359 7.797 1 94.38 90 LEU A O 1
ATOM 687 N N . ASP A 1 91 ? 12.68 6.238 5.91 1 96.75 91 ASP A N 1
ATOM 688 C CA . ASP A 1 91 ? 13.406 7.5 6.07 1 96.75 91 ASP A CA 1
ATOM 689 C C . ASP A 1 91 ? 12.867 8.297 7.258 1 96.75 91 ASP A C 1
ATOM 691 O O . ASP A 1 91 ? 13.602 9.055 7.887 1 96.75 91 ASP A O 1
ATOM 695 N N . GLY A 1 92 ? 11.586 8.18 7.453 1 97.06 92 GLY A N 1
ATOM 696 C CA . GLY A 1 92 ? 10.969 8.875 8.578 1 97.06 92 GLY A CA 1
ATOM 697 C C . GLY A 1 92 ? 10.555 10.297 8.242 1 97.06 92 GLY A C 1
ATOM 698 O O . GLY A 1 92 ? 9.938 10.977 9.062 1 97.06 92 GLY A O 1
ATOM 699 N N . LYS A 1 93 ? 10.922 10.766 7.148 1 98.31 93 LYS A N 1
ATOM 700 C CA . LYS A 1 93 ? 10.547 12.117 6.738 1 98.31 93 LYS A CA 1
ATOM 701 C C . LYS A 1 93 ? 10.625 12.273 5.223 1 98.31 93 LYS A C 1
ATOM 703 O O . LYS A 1 93 ? 11.297 11.492 4.547 1 98.31 93 LYS A O 1
ATOM 708 N N . VAL A 1 94 ? 9.922 13.242 4.668 1 98.56 94 VAL A N 1
ATOM 709 C CA . VAL A 1 94 ? 10 13.648 3.268 1 98.56 94 VAL A CA 1
ATOM 710 C C . VAL A 1 94 ? 9.523 15.094 3.121 1 98.56 94 VAL A C 1
ATOM 712 O O . VAL A 1 94 ? 8.672 15.555 3.889 1 98.56 94 VAL A O 1
ATOM 715 N N . GLU A 1 95 ? 10.125 15.789 2.195 1 98.75 95 GLU A N 1
ATOM 716 C CA . GLU A 1 95 ? 9.672 17.141 1.87 1 98.75 95 GLU A CA 1
ATOM 717 C C . GLU A 1 95 ? 8.641 17.125 0.749 1 98.75 95 GLU A C 1
ATOM 719 O O . GLU A 1 95 ? 8.719 16.297 -0.16 1 98.75 95 GLU A O 1
ATOM 724 N N . LEU A 1 96 ? 7.668 18.031 0.855 1 98.5 96 LEU A N 1
ATOM 725 C CA . LEU A 1 96 ? 6.707 18.188 -0.233 1 98.5 96 LEU A CA 1
ATOM 726 C C . LEU A 1 96 ? 6.309 19.641 -0.404 1 98.5 96 LEU A C 1
ATOM 728 O O . LEU A 1 96 ? 6.621 20.484 0.446 1 98.5 96 LEU A O 1
ATOM 732 N N . THR A 1 97 ? 5.766 19.938 -1.557 1 98.62 97 THR A N 1
ATOM 733 C CA . THR A 1 97 ? 5.152 21.234 -1.802 1 98.62 97 THR A CA 1
ATOM 734 C C . THR A 1 97 ? 3.662 21.203 -1.47 1 98.62 97 THR A C 1
ATOM 736 O O . THR A 1 97 ? 2.939 20.312 -1.929 1 98.62 97 THR A O 1
ATOM 739 N N . VAL A 1 98 ? 3.232 22.109 -0.623 1 98.62 98 VAL A N 1
ATOM 740 C CA . VAL A 1 98 ? 1.821 22.188 -0.263 1 98.62 98 VAL A CA 1
ATOM 741 C C . VAL A 1 98 ? 0.992 22.547 -1.497 1 98.62 98 VAL A C 1
ATOM 743 O O . VAL A 1 98 ? 1.267 23.531 -2.178 1 98.62 98 VAL A O 1
ATOM 746 N N . PRO A 1 99 ? -0.024 21.734 -1.777 1 98.25 99 PRO A N 1
ATOM 747 C CA . PRO A 1 99 ? -0.779 21.938 -3.018 1 98.25 99 PRO A CA 1
ATOM 748 C C . PRO A 1 99 ? -1.689 23.156 -2.965 1 98.25 99 PRO A C 1
ATOM 750 O O . PRO A 1 99 ? -1.953 23.688 -1.884 1 98.25 99 PRO A O 1
ATOM 753 N N . ASP A 1 100 ? -2.137 23.562 -4.16 1 97.94 100 ASP A N 1
ATOM 754 C CA . ASP A 1 100 ? -3.094 24.656 -4.285 1 97.94 100 ASP A CA 1
ATOM 755 C C . ASP A 1 100 ? -4.52 24.172 -4.031 1 97.94 100 ASP A C 1
ATOM 757 O O . ASP A 1 100 ? -5.254 23.859 -4.969 1 97.94 100 ASP A O 1
ATOM 761 N N . VAL A 1 101 ? -4.926 24.078 -2.787 1 97.81 101 VAL A N 1
ATOM 762 C CA . VAL A 1 101 ? -6.25 23.625 -2.385 1 97.81 101 VAL A CA 1
ATOM 763 C C . VAL A 1 101 ? -6.996 24.75 -1.668 1 97.81 101 VAL A C 1
ATOM 765 O O . VAL A 1 101 ? -6.391 25.75 -1.286 1 97.81 101 VAL A O 1
ATOM 768 N N . GLU A 1 102 ? -8.328 24.594 -1.531 1 97 102 GLU A N 1
ATOM 769 C CA . GLU A 1 102 ? -9.125 25.516 -0.724 1 97 102 GLU A CA 1
ATOM 770 C C . GLU A 1 102 ? -8.648 25.531 0.726 1 97 102 GLU A C 1
ATOM 772 O O . GLU A 1 102 ? -8.414 24.469 1.317 1 97 102 GLU A O 1
ATOM 777 N N . PRO A 1 103 ? -8.469 26.781 1.258 1 97.81 103 PRO A N 1
ATOM 778 C CA . PRO A 1 103 ? -8.094 26.828 2.674 1 97.81 103 PRO A CA 1
ATOM 779 C C . PRO A 1 103 ? -9.047 26.031 3.566 1 97.81 103 PRO A C 1
ATOM 781 O O . PRO A 1 103 ? -10.234 25.906 3.254 1 97.81 103 PRO A O 1
ATOM 784 N N . GLY A 1 104 ? -8.539 25.484 4.648 1 97.62 104 GLY A N 1
ATOM 785 C CA . GLY A 1 104 ? -9.312 24.703 5.598 1 97.62 104 GLY A CA 1
ATOM 786 C C . GLY A 1 104 ? -8.5 24.234 6.793 1 97.62 104 GLY A C 1
ATOM 787 O O . GLY A 1 104 ? -7.273 24.328 6.793 1 97.62 104 GLY A O 1
ATOM 788 N N . ASN A 1 105 ? -9.203 23.734 7.797 1 97.19 105 ASN A N 1
ATOM 789 C CA . ASN A 1 105 ? -8.539 23.344 9.039 1 97.19 105 ASN A CA 1
ATOM 790 C C . ASN A 1 105 ? -8.766 21.875 9.352 1 97.19 105 ASN A C 1
ATOM 792 O O . ASN A 1 105 ? -8.57 21.438 10.484 1 97.19 105 ASN A O 1
ATOM 796 N N . ASP A 1 106 ? -9.203 21.141 8.445 1 96.75 106 ASP A N 1
ATOM 797 C CA . ASP A 1 106 ? -9.516 19.719 8.648 1 96.75 106 ASP A CA 1
ATOM 798 C C . ASP A 1 106 ? -8.734 18.844 7.68 1 96.75 106 ASP A C 1
ATOM 800 O O . ASP A 1 106 ? -9.211 17.781 7.281 1 96.75 106 ASP A O 1
ATOM 804 N N . TYR A 1 107 ? -7.594 19.344 7.258 1 97.12 107 TYR A N 1
ATOM 805 C CA . TYR A 1 107 ? -6.719 18.547 6.406 1 97.12 107 TYR A CA 1
ATOM 806 C C . TYR A 1 107 ? -5.934 17.531 7.227 1 97.12 107 TYR A C 1
ATOM 808 O O . TYR A 1 107 ? -5.688 17.75 8.414 1 97.12 107 TYR A O 1
ATOM 816 N N . ARG A 1 108 ? -5.57 16.344 6.641 1 95.5 108 ARG A N 1
ATOM 817 C CA . ARG A 1 108 ? -4.672 15.336 7.18 1 95.5 108 ARG A CA 1
ATOM 818 C C . ARG A 1 108 ? -3.695 14.844 6.117 1 95.5 108 ARG A C 1
ATOM 820 O O . ARG A 1 108 ? -4.004 14.875 4.926 1 95.5 108 ARG A O 1
ATOM 827 N N . ILE A 1 109 ? -2.52 14.477 6.582 1 96.75 109 ILE A N 1
ATOM 828 C CA . ILE A 1 109 ? -1.579 13.75 5.734 1 96.75 109 ILE A CA 1
ATOM 829 C C . ILE A 1 109 ? -1.863 12.25 5.816 1 96.75 109 ILE A C 1
ATOM 831 O O . ILE A 1 109 ? -2.109 11.719 6.898 1 96.75 109 ILE A O 1
ATOM 835 N N . VAL A 1 110 ? -1.932 11.617 4.707 1 94.31 110 VAL A N 1
ATOM 836 C CA . VAL A 1 110 ? -2.02 10.156 4.656 1 94.31 110 VAL A CA 1
ATOM 837 C C . VAL A 1 110 ? -0.717 9.586 4.105 1 94.31 110 VAL A C 1
ATOM 839 O O . VAL A 1 110 ? -0.294 9.93 3 1 94.31 110 VAL A O 1
ATOM 842 N N . LEU A 1 111 ? -0.065 8.75 4.871 1 94.5 111 LEU A N 1
ATOM 843 C CA . LEU A 1 111 ? 1.146 8.031 4.48 1 94.5 111 LEU A CA 1
ATOM 844 C C . LEU A 1 111 ? 0.819 6.609 4.051 1 94.5 111 LEU A C 1
ATOM 846 O O . LEU A 1 111 ? 0.216 5.848 4.812 1 94.5 111 LEU A O 1
ATOM 850 N N . PHE A 1 112 ? 1.134 6.293 2.811 1 90.62 112 PHE A N 1
ATOM 851 C CA . PHE A 1 112 ? 0.967 4.934 2.311 1 90.62 112 PHE A CA 1
ATOM 852 C C . PHE A 1 112 ? 2.297 4.188 2.314 1 90.62 112 PHE A C 1
ATOM 854 O O . PHE A 1 112 ? 3.316 4.723 1.874 1 90.62 112 PHE A O 1
ATOM 861 N N . GLY A 1 113 ? 2.197 3.021 2.898 1 85.06 113 GLY A N 1
ATOM 862 C CA . GLY A 1 113 ? 3.387 2.189 3 1 85.06 113 GLY A CA 1
ATOM 863 C C . GLY A 1 113 ? 3.23 0.841 2.324 1 85.06 113 GLY A C 1
ATOM 864 O O . GLY A 1 113 ? 2.707 0.755 1.21 1 85.06 113 GLY A O 1
ATOM 865 N N . ASP A 1 114 ? 3.797 -0.117 3.031 1 77.38 114 ASP A N 1
ATOM 866 C CA . ASP A 1 114 ? 3.869 -1.478 2.504 1 77.38 114 ASP A CA 1
ATOM 867 C C . ASP A 1 114 ? 2.631 -2.283 2.895 1 77.38 114 ASP A C 1
ATOM 869 O O . ASP A 1 114 ? 2.209 -2.26 4.051 1 77.38 114 ASP A O 1
ATOM 873 N N . SER A 1 115 ? 1.9 -2.943 1.99 1 77.19 115 SER A N 1
ATOM 874 C CA . SER A 1 115 ? 0.784 -3.846 2.254 1 77.19 115 SER A CA 1
ATOM 875 C C . SER A 1 115 ? 0.796 -5.035 1.3 1 77.19 115 SER A C 1
ATOM 877 O O . SER A 1 115 ? -0.182 -5.277 0.588 1 77.19 115 SER A O 1
ATOM 879 N N . GLY A 1 116 ? 1.788 -5.797 1.4 1 78.69 116 GLY A N 1
ATOM 880 C CA . GLY A 1 116 ? 1.891 -6.934 0.501 1 78.69 116 GLY A CA 1
ATOM 881 C C . GLY A 1 116 ? 1.416 -8.234 1.126 1 78.69 116 GLY A C 1
ATOM 882 O O . GLY A 1 116 ? 1.677 -8.492 2.303 1 78.69 116 GLY A O 1
ATOM 883 N N . ASN A 1 117 ? 0.605 -9.008 0.36 1 85.81 117 ASN A N 1
ATOM 884 C CA . ASN A 1 117 ? 0.233 -10.391 0.655 1 85.81 117 ASN A CA 1
ATOM 885 C C . ASN A 1 117 ? 0.681 -11.344 -0.451 1 85.81 117 ASN A C 1
ATOM 887 O O . ASN A 1 117 ? 0.427 -11.094 -1.631 1 85.81 117 ASN A O 1
ATOM 891 N N . TRP A 1 118 ? 1.429 -12.336 -0.031 1 90.19 118 TRP A N 1
ATOM 892 C CA . TRP A 1 118 ? 1.896 -13.234 -1.083 1 90.19 118 TRP A CA 1
ATOM 893 C C . TRP A 1 118 ? 1.195 -14.586 -0.996 1 90.19 118 TRP A C 1
ATOM 895 O O . TRP A 1 118 ? 0.906 -15.078 0.1 1 90.19 118 TRP A O 1
ATOM 905 N N . GLY A 1 119 ? 0.905 -15.125 -2.127 1 91.25 119 GLY A N 1
ATOM 906 C CA . GLY A 1 119 ? 0.226 -16.406 -2.275 1 91.25 119 GLY A CA 1
ATOM 907 C C . GLY A 1 119 ? 1.15 -17.594 -2.105 1 91.25 119 GLY A C 1
ATOM 908 O O . GLY A 1 119 ? 2.275 -17.453 -1.621 1 91.25 119 GLY A O 1
ATOM 909 N N . GLU A 1 120 ? 0.592 -18.734 -2.42 1 91.81 120 GLU A N 1
ATOM 910 C CA . GLU A 1 120 ? 1.35 -19.984 -2.375 1 91.81 120 GLU A CA 1
ATOM 911 C C . GLU A 1 120 ? 2.389 -20.047 -3.492 1 91.81 120 GLU A C 1
ATOM 913 O O . GLU A 1 120 ? 2.316 -19.266 -4.453 1 91.81 120 GLU A O 1
ATOM 918 N N . THR A 1 121 ? 3.346 -20.969 -3.322 1 94.75 121 THR A N 1
ATOM 919 C CA . THR A 1 121 ? 4.344 -21.156 -4.371 1 94.75 121 THR A CA 1
ATOM 920 C C . THR A 1 121 ? 3.717 -21.812 -5.602 1 94.75 121 THR A C 1
ATOM 922 O O . THR A 1 121 ? 2.758 -22.562 -5.488 1 94.75 121 THR A O 1
ATOM 925 N N . PHE A 1 122 ? 4.348 -21.453 -6.754 1 97.06 122 PHE A N 1
ATOM 926 C CA . PHE A 1 122 ? 3.947 -22.047 -8.023 1 97.06 122 PHE A CA 1
ATOM 927 C C . PHE A 1 122 ? 5.129 -22.125 -8.984 1 97.06 122 PHE A C 1
ATOM 929 O O . PHE A 1 122 ? 6.207 -21.609 -8.688 1 97.06 122 PHE A O 1
ATOM 936 N N . THR A 1 123 ? 4.875 -22.828 -10.133 1 98 123 THR A N 1
ATOM 937 C CA . THR A 1 123 ? 5.941 -23.094 -11.094 1 98 123 THR A CA 1
ATOM 938 C C . THR A 1 123 ? 5.801 -22.188 -12.312 1 98 123 THR A C 1
ATOM 940 O O . THR A 1 123 ? 4.695 -21.984 -12.812 1 98 123 THR A O 1
ATOM 943 N N . ILE A 1 124 ? 6.879 -21.547 -12.68 1 98.31 124 ILE A N 1
ATOM 944 C CA . ILE A 1 124 ? 6.973 -20.938 -14 1 98.31 124 ILE A CA 1
ATOM 945 C C . ILE A 1 124 ? 7.953 -21.719 -14.859 1 98.31 124 ILE A C 1
ATOM 947 O O . ILE A 1 124 ? 9.039 -22.078 -14.406 1 98.31 124 ILE A O 1
ATOM 951 N N . GLN A 1 125 ? 7.543 -21.984 -16.094 1 98.25 125 GLN A N 1
ATOM 952 C CA . GLN A 1 125 ? 8.383 -22.719 -17.031 1 98.25 125 GLN A CA 1
ATOM 953 C C . GLN A 1 125 ? 8.406 -22.031 -18.391 1 98.25 125 GLN A C 1
ATOM 955 O O . GLN A 1 125 ? 7.645 -21.094 -18.641 1 98.25 125 GLN A O 1
ATOM 960 N N . ASN A 1 126 ? 9.336 -22.5 -19.312 1 95.19 126 ASN A N 1
ATOM 961 C CA . ASN A 1 126 ? 9.414 -21.984 -20.672 1 95.19 126 ASN A CA 1
ATOM 962 C C . ASN A 1 126 ? 8.352 -22.594 -21.578 1 95.19 126 ASN A C 1
ATOM 964 O O . ASN A 1 126 ? 7.969 -23.75 -21.391 1 95.19 126 ASN A O 1
ATOM 968 N N . MET B 1 1 ? 12.195 32.5 76.688 1 40.03 1 MET B N 1
ATOM 969 C CA . MET B 1 1 ? 11.461 31.516 75.938 1 40.03 1 MET B CA 1
ATOM 970 C C . MET B 1 1 ? 11.656 31.719 74.438 1 40.03 1 MET B C 1
ATOM 972 O O . MET B 1 1 ? 11.289 32.781 73.875 1 40.03 1 MET B O 1
ATOM 976 N N . ASN B 1 2 ? 12.867 31.281 73.812 1 47.25 2 ASN B N 1
ATOM 977 C CA . ASN B 1 2 ? 13.328 31.312 72.375 1 47.25 2 ASN B CA 1
ATOM 978 C C . ASN B 1 2 ? 12.375 30.562 71.5 1 47.25 2 ASN B C 1
ATOM 980 O O . ASN B 1 2 ? 12.117 29.375 71.688 1 47.25 2 ASN B O 1
ATOM 984 N N . PHE B 1 3 ? 11.32 31.219 70.938 1 50 3 PHE B N 1
ATOM 985 C CA . PHE B 1 3 ? 10.375 30.75 69.938 1 50 3 PHE B CA 1
ATOM 986 C C . PHE B 1 3 ? 11.086 30.375 68.625 1 50 3 PHE B C 1
ATOM 988 O O . PHE B 1 3 ? 11.703 31.234 68 1 50 3 PHE B O 1
ATOM 995 N N . THR B 1 4 ? 11.766 29.203 68.562 1 51.94 4 THR B N 1
ATOM 996 C CA . THR B 1 4 ? 12.352 28.672 67.312 1 51.94 4 THR B CA 1
ATOM 997 C C . THR B 1 4 ? 11.281 28.453 66.25 1 51.94 4 THR B C 1
ATOM 999 O O . THR B 1 4 ? 10.305 27.734 66.5 1 51.94 4 THR B O 1
ATOM 1002 N N . LEU B 1 5 ? 11.008 29.406 65.438 1 49.47 5 LEU B N 1
ATOM 1003 C CA . LEU B 1 5 ? 10.125 29.328 64.25 1 49.47 5 LEU B CA 1
ATOM 1004 C C . LEU B 1 5 ? 10.57 28.219 63.312 1 49.47 5 LEU B C 1
ATOM 1006 O O . LEU B 1 5 ? 11.711 28.219 62.844 1 49.47 5 LEU B O 1
ATOM 1010 N N . PHE B 1 6 ? 10.156 26.906 63.5 1 49.41 6 PHE B N 1
ATOM 1011 C CA . PHE B 1 6 ? 10.43 25.812 62.562 1 49.41 6 PHE B CA 1
ATOM 1012 C C . PHE B 1 6 ? 9.812 26.109 61.188 1 49.41 6 PHE B C 1
ATOM 1014 O O . PHE B 1 6 ? 8.602 26.297 61.094 1 49.41 6 PHE B O 1
ATOM 1021 N N . ILE B 1 7 ? 10.438 26.922 60.344 1 50.12 7 ILE B N 1
ATOM 1022 C CA . ILE B 1 7 ? 9.953 27.109 59 1 50.12 7 ILE B CA 1
ATOM 1023 C C . ILE B 1 7 ? 9.906 25.781 58.281 1 50.12 7 ILE B C 1
ATOM 1025 O O . ILE B 1 7 ? 10.922 25.078 58.156 1 50.12 7 ILE B O 1
ATOM 1029 N N . THR B 1 8 ? 8.859 24.969 58.375 1 48.75 8 THR B N 1
ATOM 1030 C CA . THR B 1 8 ? 8.719 23.766 57.53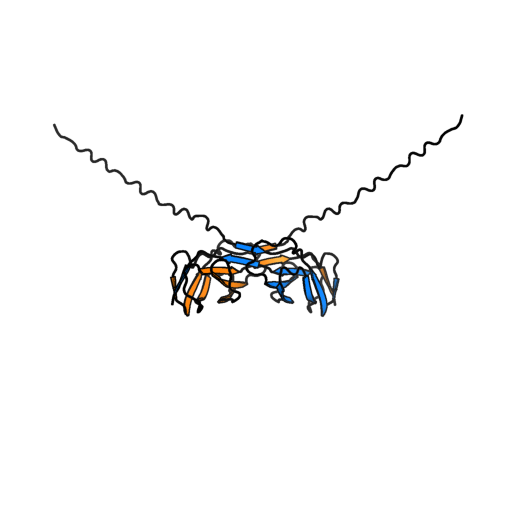1 1 48.75 8 THR B CA 1
ATOM 1031 C C . THR B 1 8 ? 8.68 24.125 56.062 1 48.75 8 THR B C 1
ATOM 1033 O O . THR B 1 8 ? 7.863 24.953 55.625 1 48.75 8 THR B O 1
ATOM 1036 N N . ALA B 1 9 ? 9.844 24.141 55.438 1 47.84 9 ALA B N 1
ATOM 1037 C CA . ALA B 1 9 ? 9.898 24.312 53.969 1 47.84 9 ALA B CA 1
ATOM 1038 C C . ALA B 1 9 ? 9.023 23.281 53.25 1 47.84 9 ALA B C 1
ATOM 1040 O O . ALA B 1 9 ? 9.117 22.078 53.531 1 47.84 9 ALA B O 1
ATOM 1041 N N . LEU B 1 10 ? 7.789 23.609 52.875 1 52.72 10 LEU B N 1
ATOM 1042 C CA . LEU B 1 10 ? 6.98 22.766 52.031 1 52.72 10 LEU B CA 1
ATOM 1043 C C . LEU B 1 10 ? 7.711 22.469 50.719 1 52.72 10 LEU B C 1
ATOM 1045 O O . LEU B 1 10 ? 8.07 23.391 49.969 1 52.72 10 LEU B O 1
ATOM 1049 N N . PHE B 1 11 ? 8.523 21.438 50.656 1 47 11 PHE B N 1
ATOM 1050 C CA . PHE B 1 11 ? 9.117 20.984 49.406 1 47 11 PHE B CA 1
ATOM 1051 C C . PHE B 1 11 ? 8.047 20.703 48.375 1 47 11 PHE B C 1
ATOM 1053 O O . PHE B 1 11 ? 7.133 19.906 48.625 1 47 11 PHE B O 1
ATOM 1060 N N . ALA B 1 12 ? 7.711 21.719 47.562 1 51.88 12 ALA B N 1
ATOM 1061 C CA . ALA B 1 12 ? 6.852 21.453 46.406 1 51.88 12 ALA B CA 1
ATOM 1062 C C . ALA B 1 12 ? 7.367 20.281 45.594 1 51.88 12 ALA B C 1
ATOM 1064 O O . ALA B 1 12 ? 8.516 20.281 45.156 1 51.88 12 ALA B O 1
ATOM 1065 N N . LEU B 1 13 ? 6.883 19.062 45.812 1 50.44 13 LEU B N 1
ATOM 1066 C CA . LEU B 1 13 ? 7.129 17.938 44.938 1 50.44 13 LEU B CA 1
ATOM 1067 C C . LEU B 1 13 ? 6.805 18.297 43.469 1 50.44 13 LEU B C 1
ATOM 1069 O O . LEU B 1 13 ? 5.652 18.594 43.156 1 50.44 13 LEU B O 1
ATOM 1073 N N . LEU B 1 14 ? 7.738 18.891 42.812 1 51.25 14 LEU B N 1
ATOM 1074 C CA . LEU B 1 14 ? 7.562 19 41.375 1 51.25 14 LEU B CA 1
ATOM 1075 C C . LEU B 1 14 ? 7.309 17.625 40.75 1 51.25 14 LEU B C 1
ATOM 1077 O O . LEU B 1 14 ? 8.18 16.75 40.781 1 51.25 14 LEU B O 1
ATOM 1081 N N . PHE B 1 15 ? 6.082 17.141 40.75 1 51.09 15 PHE B N 1
ATOM 1082 C CA . PHE B 1 15 ? 5.785 15.945 39.969 1 51.09 15 PHE B CA 1
ATOM 1083 C C . PHE B 1 15 ? 6.125 16.172 38.5 1 51.09 15 PHE B C 1
ATOM 1085 O O . PHE B 1 15 ? 5.762 17.188 37.906 1 51.09 15 PHE B O 1
ATOM 1092 N N . PRO B 1 16 ? 7.152 15.492 38.031 1 51.34 16 PRO B N 1
ATOM 1093 C CA . PRO B 1 16 ? 7.305 15.578 36.594 1 51.34 16 PRO B CA 1
ATOM 1094 C C . PRO B 1 16 ? 6.008 15.273 35.844 1 51.34 16 PRO B C 1
ATOM 1096 O O . PRO B 1 16 ? 5.258 14.375 36.25 1 51.34 16 PRO B O 1
ATOM 1099 N N . LEU B 1 17 ? 5.332 16.297 35.25 1 50.06 17 LEU B N 1
ATOM 1100 C CA . LEU B 1 17 ? 4.262 16.031 34.312 1 50.06 17 LEU B CA 1
ATOM 1101 C C . LEU B 1 17 ? 4.691 14.984 33.281 1 50.06 17 LEU B C 1
ATOM 1103 O O . LEU B 1 17 ? 5.582 15.234 32.469 1 50.06 17 LEU B O 1
ATOM 1107 N N . SER B 1 18 ? 4.621 13.734 33.656 1 47.03 18 SER B N 1
ATOM 1108 C CA . SER B 1 18 ? 4.746 12.727 32.594 1 47.03 18 SER B CA 1
ATOM 1109 C C . SER B 1 18 ? 3.811 13.016 31.422 1 47.03 18 SER B C 1
ATOM 1111 O O . SER B 1 18 ? 2.596 13.117 31.609 1 47.03 18 SER B O 1
ATOM 1113 N N . VAL B 1 19 ? 4.273 13.742 30.406 1 45.03 19 VAL B N 1
ATOM 1114 C CA . VAL B 1 19 ? 3.484 13.734 29.172 1 45.03 19 VAL B CA 1
ATOM 1115 C C . VAL B 1 19 ? 3.053 12.305 28.844 1 45.03 19 VAL B C 1
ATOM 1117 O O . VAL B 1 19 ? 3.895 11.43 28.625 1 45.03 19 VAL B O 1
ATOM 1120 N N . LEU B 1 20 ? 2.002 11.836 29.453 1 45.38 20 LEU B N 1
ATOM 1121 C CA . LEU B 1 20 ? 1.407 10.633 28.875 1 45.38 20 LEU B CA 1
ATOM 1122 C C . LEU B 1 20 ? 1.296 10.75 27.359 1 45.38 20 LEU B C 1
ATOM 1124 O O . LEU B 1 20 ? 0.544 11.586 26.859 1 45.38 20 LEU B O 1
ATOM 1128 N N . SER B 1 21 ? 2.359 10.406 26.672 1 44.12 21 SER B N 1
ATOM 1129 C CA . SER B 1 21 ? 2.115 10.266 25.234 1 44.12 21 SER B CA 1
ATOM 1130 C C . SER B 1 21 ? 0.836 9.484 24.969 1 44.12 21 SER B C 1
ATOM 1132 O O . SER B 1 21 ? 0.714 8.328 25.375 1 44.12 21 SER B O 1
ATOM 1134 N N . ALA B 1 22 ? -0.281 10.133 25.031 1 45.16 22 ALA B N 1
ATOM 1135 C CA . ALA B 1 22 ? -1.515 9.461 24.625 1 45.16 22 ALA B CA 1
ATOM 1136 C C . ALA B 1 22 ? -1.276 8.547 23.422 1 45.16 22 ALA B C 1
ATOM 1138 O O . ALA B 1 22 ? -0.438 8.836 22.578 1 45.16 22 ALA B O 1
ATOM 1139 N N . PRO B 1 23 ? -1.729 7.312 23.578 1 43.75 23 PRO B N 1
ATOM 1140 C CA . PRO B 1 23 ? -1.606 6.465 22.391 1 43.75 23 PRO B CA 1
ATOM 1141 C C . PRO B 1 23 ? -2.08 7.16 21.109 1 43.75 23 PRO B C 1
ATOM 1143 O O . PRO B 1 23 ? -3.189 7.699 21.078 1 43.75 23 PRO B O 1
ATOM 1146 N N . VAL B 1 24 ? -1.179 7.77 20.359 1 49.03 24 VAL B N 1
ATOM 1147 C CA . VAL B 1 24 ? -1.586 8.336 19.078 1 49.03 24 VAL B CA 1
ATOM 1148 C C . VAL B 1 24 ? -2.625 7.434 18.422 1 49.03 24 VAL B C 1
ATOM 1150 O O . VAL B 1 24 ? -2.424 6.223 18.312 1 49.03 24 VAL B O 1
ATOM 1153 N N . LEU B 1 25 ? -3.91 7.496 18.734 1 48.81 25 LEU B N 1
ATOM 1154 C CA . LEU B 1 25 ? -4.992 6.883 17.969 1 48.81 25 LEU B CA 1
ATOM 1155 C C . LEU B 1 25 ? -4.609 6.727 16.5 1 48.81 25 LEU B C 1
ATOM 1157 O O . LEU B 1 25 ? -4.238 7.703 15.844 1 48.81 25 LEU B O 1
ATOM 1161 N N . VAL B 1 26 ? -3.9 5.637 16.234 1 55.09 26 VAL B N 1
ATOM 1162 C CA . VAL B 1 26 ? -3.424 5.316 14.898 1 55.09 26 VAL B CA 1
ATOM 1163 C C . VAL B 1 26 ? -4.613 5.176 13.953 1 55.09 26 VAL B C 1
ATOM 1165 O O . VAL B 1 26 ? -5.574 4.469 14.25 1 55.09 26 VAL B O 1
ATOM 1168 N N . SER B 1 27 ? -5.219 6.234 13.242 1 70.94 27 SER B N 1
ATOM 1169 C CA . SER B 1 27 ? -6.195 6.117 12.156 1 70.94 27 SER B CA 1
ATOM 1170 C C . SER B 1 27 ? -5.562 5.523 10.906 1 70.94 27 SER B C 1
ATOM 1172 O O . SER B 1 27 ? -4.762 6.176 10.234 1 70.94 27 SER B O 1
ATOM 1174 N N . ARG B 1 28 ? -5.664 4.152 10.898 1 73.19 28 ARG B N 1
ATOM 1175 C CA . ARG B 1 28 ? -5.102 3.461 9.742 1 73.19 28 ARG B CA 1
ATOM 1176 C C . ARG B 1 28 ? -6.145 2.578 9.07 1 73.19 28 ARG B C 1
ATOM 1178 O O . ARG B 1 28 ? -7.102 2.139 9.711 1 73.19 28 ARG B O 1
ATOM 1185 N N . ASP B 1 29 ? -6.031 2.502 7.793 1 78.38 29 ASP B N 1
ATOM 1186 C CA . ASP B 1 29 ? -6.766 1.465 7.074 1 78.38 29 ASP B CA 1
ATOM 1187 C C . ASP B 1 29 ? -5.82 0.582 6.266 1 78.38 29 ASP B C 1
ATOM 1189 O O . ASP B 1 29 ? -4.867 1.077 5.656 1 78.38 29 ASP B O 1
ATOM 1193 N N . VAL B 1 30 ? -5.895 -0.654 6.449 1 82 30 VAL B N 1
ATOM 1194 C CA . VAL B 1 30 ? -5.094 -1.648 5.742 1 82 30 VAL B CA 1
ATOM 1195 C C . VAL B 1 30 ? -6.008 -2.672 5.074 1 82 30 VAL B C 1
ATOM 1197 O O . VAL B 1 30 ? -6.965 -3.15 5.688 1 82 30 VAL B O 1
ATOM 1200 N N . TYR B 1 31 ? -5.871 -2.867 3.855 1 86.06 31 TYR B N 1
ATOM 1201 C CA . TYR B 1 31 ? -6.539 -3.939 3.129 1 86.06 31 TYR B CA 1
ATOM 1202 C C . TYR B 1 31 ? -5.555 -4.695 2.244 1 86.06 31 TYR B C 1
ATOM 1204 O O . TYR B 1 31 ? -5.074 -4.16 1.241 1 86.06 31 TYR B O 1
ATOM 1212 N N . ALA B 1 32 ? -5.176 -5.883 2.588 1 85.94 32 ALA B N 1
ATOM 1213 C CA . ALA B 1 32 ? -4.273 -6.789 1.883 1 85.94 32 ALA B CA 1
ATOM 1214 C C . ALA B 1 32 ? -4.875 -8.188 1.773 1 85.94 32 ALA B C 1
ATOM 1216 O O . ALA B 1 32 ? -4.484 -9.094 2.506 1 85.94 32 ALA B O 1
ATOM 1217 N N . PRO B 1 33 ? -5.766 -8.398 0.886 1 89.81 33 PRO B N 1
ATOM 1218 C CA . PRO B 1 33 ? -6.488 -9.672 0.815 1 89.81 33 PRO B CA 1
ATOM 1219 C C . PRO B 1 33 ? -5.598 -10.828 0.363 1 89.81 33 PRO B C 1
ATOM 1221 O O . PRO B 1 33 ? -4.629 -10.617 -0.373 1 89.81 33 PRO B O 1
ATOM 1224 N N . PRO B 1 34 ? -5.934 -12.07 0.737 1 91.94 34 PRO B N 1
ATOM 1225 C CA . PRO B 1 34 ? -5.09 -13.219 0.385 1 91.94 34 PRO B CA 1
ATOM 1226 C C . PRO B 1 34 ? -5.238 -13.633 -1.077 1 91.94 34 PRO B C 1
ATOM 1228 O O . PRO B 1 34 ? -6.359 -13.742 -1.581 1 91.94 34 PRO B O 1
ATOM 1231 N N . VAL B 1 35 ? -4.129 -13.922 -1.665 1 94.75 35 VAL B N 1
ATOM 1232 C CA . VAL B 1 35 ? -4.098 -14.438 -3.027 1 94.75 35 VAL B CA 1
ATOM 1233 C C . VAL B 1 35 ? -4.586 -15.883 -3.041 1 94.75 35 VAL B C 1
ATOM 1235 O O . VAL B 1 35 ? -4.184 -16.688 -2.201 1 94.75 35 VAL B O 1
ATOM 1238 N N . THR B 1 36 ? -5.445 -16.172 -3.947 1 95.88 36 THR B N 1
ATOM 1239 C CA . THR B 1 36 ? -5.992 -17.531 -4.031 1 95.88 36 THR B CA 1
ATOM 1240 C C . THR B 1 36 ? -5.395 -18.281 -5.215 1 95.88 36 THR B C 1
ATOM 1242 O O . THR B 1 36 ? -5.203 -19.5 -5.152 1 95.88 36 THR B O 1
ATOM 1245 N N . LEU B 1 37 ? -5.137 -17.578 -6.387 1 95.75 37 LEU B N 1
ATOM 1246 C CA . LEU B 1 37 ? -4.469 -18.141 -7.555 1 95.75 37 LEU B CA 1
ATOM 1247 C C . LEU B 1 37 ? -3.369 -17.203 -8.055 1 95.75 37 LEU B C 1
ATOM 1249 O O . LEU B 1 37 ? -3.525 -15.984 -8.031 1 95.75 37 LEU B O 1
ATOM 1253 N N . PRO B 1 38 ? -2.305 -17.781 -8.555 1 96.94 38 PRO B N 1
ATOM 1254 C CA . PRO B 1 38 ? -1.957 -19.203 -8.633 1 96.94 38 PRO B CA 1
ATOM 1255 C C . PRO B 1 38 ? -1.727 -19.828 -7.266 1 96.94 38 PRO B C 1
ATOM 1257 O O . PRO B 1 38 ? -1.508 -19.125 -6.281 1 96.94 38 PRO B O 1
ATOM 1260 N N . GLY B 1 39 ? -1.907 -21.047 -7.184 1 93 39 GLY B N 1
ATOM 1261 C CA . GLY B 1 39 ? -1.656 -21.812 -5.973 1 93 39 GLY B CA 1
ATOM 1262 C C . GLY B 1 39 ? -0.747 -23 -6.191 1 93 39 GLY B C 1
ATOM 1263 O O . GLY B 1 39 ? -0.189 -23.172 -7.277 1 93 39 GLY B O 1
ATOM 1264 N N . THR B 1 40 ? -0.598 -23.656 -5.059 1 91.5 40 THR B N 1
ATOM 1265 C CA . THR B 1 40 ? 0.227 -24.859 -5.125 1 91.5 40 THR B CA 1
ATOM 1266 C C . THR B 1 40 ? -0.197 -25.75 -6.297 1 91.5 40 THR B C 1
ATOM 1268 O O . THR B 1 40 ? -1.388 -26 -6.492 1 91.5 40 THR B O 1
ATOM 1271 N N . GLY B 1 41 ? 0.81 -26.172 -7.145 1 94.75 41 GLY B N 1
ATOM 1272 C CA . GLY B 1 41 ? 0.554 -27.047 -8.281 1 94.75 41 GLY B CA 1
ATOM 1273 C C . GLY B 1 41 ? 0.356 -26.281 -9.578 1 94.75 41 GLY B C 1
ATOM 1274 O O . GLY B 1 41 ? 0.416 -26.859 -10.664 1 94.75 41 GLY B O 1
ATOM 1275 N N . SER B 1 42 ? 0.051 -25.016 -9.492 1 97 42 SER B N 1
ATOM 1276 C CA . SER B 1 42 ? -0.076 -24.219 -10.711 1 97 42 SER B CA 1
ATOM 1277 C C . SER B 1 42 ? 1.229 -24.203 -11.492 1 97 42 SER B C 1
ATOM 1279 O O . SER B 1 42 ? 2.312 -24.109 -10.914 1 97 42 SER B O 1
ATOM 1281 N N . VAL B 1 43 ? 1.117 -24.281 -12.766 1 98.5 43 VAL B N 1
ATOM 1282 C CA . VAL B 1 43 ? 2.242 -24.172 -13.688 1 98.5 43 VAL B CA 1
ATOM 1283 C C . VAL B 1 43 ? 1.931 -23.125 -14.758 1 98.5 43 VAL B C 1
ATOM 1285 O O . VAL B 1 43 ? 0.958 -23.266 -15.508 1 98.5 43 VAL B O 1
ATOM 1288 N N . TRP B 1 44 ? 2.746 -22.125 -14.781 1 98.75 44 TRP B N 1
ATOM 1289 C CA . TRP B 1 44 ? 2.592 -21.062 -15.766 1 98.75 44 TRP B CA 1
ATOM 1290 C C . TRP B 1 44 ? 3.729 -21.094 -16.781 1 98.75 44 TRP B C 1
ATOM 1292 O O . TRP B 1 44 ? 4.867 -21.422 -16.438 1 98.75 44 TRP B O 1
ATOM 1302 N N . THR B 1 45 ? 3.389 -20.719 -18.016 1 98.75 45 THR B N 1
ATOM 1303 C CA . THR B 1 45 ? 4.383 -20.641 -19.078 1 98.75 45 THR B CA 1
ATOM 1304 C C . THR B 1 45 ? 4.77 -19.188 -19.359 1 98.75 45 THR B C 1
ATOM 1306 O O . THR B 1 45 ? 3.9 -18.312 -19.453 1 98.75 45 THR B O 1
ATOM 1309 N N . VAL B 1 46 ? 6.102 -18.969 -19.5 1 98.5 46 VAL B N 1
ATOM 1310 C CA . VAL B 1 46 ? 6.594 -17.625 -19.828 1 98.5 46 VAL B CA 1
ATOM 1311 C C . VAL B 1 46 ? 5.852 -17.078 -21.031 1 98.5 46 VAL B C 1
ATOM 1313 O O . VAL B 1 46 ? 5.629 -17.797 -22.016 1 98.5 46 VAL B O 1
ATOM 1316 N N . GLY B 1 47 ? 5.406 -15.82 -20.875 1 98.44 47 GLY B N 1
ATOM 1317 C CA . GLY B 1 47 ? 4.766 -15.141 -21.984 1 98.44 47 GLY B CA 1
ATOM 1318 C C . GLY B 1 47 ? 3.27 -15.391 -22.062 1 98.44 47 GLY B C 1
ATOM 1319 O O . GLY B 1 47 ? 2.553 -14.695 -22.781 1 98.44 47 GLY B O 1
ATOM 1320 N N . SER B 1 48 ? 2.752 -16.328 -21.391 1 98.56 48 SER B N 1
ATOM 1321 C CA . SER B 1 48 ? 1.328 -16.641 -21.422 1 98.56 48 SER B CA 1
ATOM 1322 C C . SER B 1 48 ? 0.522 -15.609 -20.625 1 98.56 48 SER B C 1
ATOM 1324 O O . SER B 1 48 ? 1.067 -14.914 -19.766 1 98.56 48 SER B O 1
ATOM 1326 N N . LYS B 1 49 ? -0.776 -15.531 -20.969 1 98.62 49 LYS B N 1
ATOM 1327 C CA . LYS B 1 49 ? -1.718 -14.758 -20.156 1 98.62 49 LYS B CA 1
ATOM 1328 C C . LYS B 1 49 ? -2.307 -15.617 -19.047 1 98.62 49 LYS B C 1
ATOM 1330 O O . LYS B 1 49 ? -2.73 -16.75 -19.281 1 98.62 49 LYS B O 1
ATOM 1335 N N . GLN B 1 50 ? -2.248 -15.102 -17.875 1 98.44 50 GLN B N 1
ATOM 1336 C CA . GLN B 1 50 ? -2.766 -15.797 -16.703 1 98.44 50 GLN B CA 1
ATOM 1337 C C . GLN B 1 50 ? -3.627 -14.875 -15.844 1 98.44 50 GLN B C 1
ATOM 1339 O O . GLN B 1 50 ? -3.455 -13.656 -15.867 1 98.44 50 GLN B O 1
ATOM 1344 N N . THR B 1 51 ? -4.543 -15.477 -15.141 1 98.62 51 THR B N 1
ATOM 1345 C CA . THR B 1 51 ? -5.398 -14.734 -14.219 1 98.62 51 THR B CA 1
ATOM 1346 C C . THR B 1 51 ? -4.969 -14.961 -12.773 1 98.62 51 THR B C 1
ATOM 1348 O O . THR B 1 51 ? -4.812 -16.109 -12.336 1 98.62 51 THR B O 1
ATOM 1351 N N . VAL B 1 52 ? -4.68 -13.883 -12.07 1 98.44 52 VAL B N 1
ATOM 1352 C CA . VAL B 1 52 ? -4.473 -13.914 -10.633 1 98.44 52 VAL B CA 1
ATOM 1353 C C . VAL B 1 52 ? -5.793 -13.633 -9.914 1 98.44 52 VAL B C 1
ATOM 1355 O O . VAL B 1 52 ? -6.543 -12.734 -10.305 1 98.44 52 VAL B O 1
ATOM 1358 N N . THR B 1 53 ? -6.109 -14.461 -8.961 1 98.06 53 THR B N 1
ATOM 1359 C CA . THR B 1 53 ? -7.301 -14.227 -8.156 1 98.06 53 THR B CA 1
ATOM 1360 C C . THR B 1 53 ? -6.938 -14.055 -6.684 1 98.06 53 THR B C 1
ATOM 1362 O O . THR B 1 53 ? -5.91 -14.57 -6.23 1 98.06 53 THR B O 1
ATOM 1365 N N . TRP B 1 54 ? -7.781 -13.32 -5.875 1 95.88 54 TRP B N 1
ATOM 1366 C CA . TRP B 1 54 ? -7.68 -13.164 -4.43 1 95.88 54 TRP B CA 1
ATOM 1367 C C . TRP B 1 54 ? -9.062 -13.102 -3.791 1 95.88 54 TRP B C 1
ATOM 1369 O O . TRP B 1 54 ? -10.07 -12.93 -4.484 1 95.88 54 TRP B O 1
ATOM 1379 N N . ASP B 1 55 ? -9.102 -13.375 -2.498 1 94.88 55 ASP B N 1
ATOM 1380 C CA . ASP B 1 55 ? -10.359 -13.344 -1.767 1 94.88 55 ASP B CA 1
ATOM 1381 C C . ASP B 1 55 ? -10.727 -11.922 -1.358 1 94.88 55 ASP B C 1
ATOM 1383 O O . ASP B 1 55 ? -10.25 -11.422 -0.334 1 94.88 55 ASP B O 1
ATOM 1387 N N . ALA B 1 56 ? -11.625 -11.289 -2.096 1 93.38 56 ALA B N 1
ATOM 1388 C CA . ALA B 1 56 ? -12.055 -9.914 -1.827 1 93.38 56 ALA B CA 1
ATOM 1389 C C . ALA B 1 56 ? -13.414 -9.891 -1.146 1 93.38 56 ALA B C 1
ATOM 1391 O O . ALA B 1 56 ? -14.109 -8.867 -1.172 1 93.38 56 ALA B O 1
ATOM 1392 N N . SER B 1 57 ? -13.789 -10.891 -0.547 1 92.12 57 SER B N 1
ATOM 1393 C CA . SER B 1 57 ? -15.164 -11.047 -0.081 1 92.12 57 SER B CA 1
ATOM 1394 C C . SER B 1 57 ? -15.422 -10.211 1.169 1 92.12 57 SER B C 1
ATOM 1396 O O . SER B 1 57 ? -16.578 -9.953 1.524 1 92.12 57 SER B O 1
ATOM 1398 N N . HIS B 1 58 ? -14.43 -9.797 1.927 1 87.88 58 HIS B N 1
ATOM 1399 C CA . HIS B 1 58 ? -14.617 -9.07 3.182 1 87.88 58 HIS B CA 1
ATOM 1400 C C . HIS B 1 58 ? -13.75 -7.816 3.229 1 87.88 58 HIS B C 1
ATOM 1402 O O . HIS B 1 58 ? -12.852 -7.707 4.066 1 87.88 58 HIS B O 1
ATOM 1408 N N . PRO B 1 59 ? -14.086 -6.887 2.365 1 87.25 59 PRO B N 1
ATOM 1409 C CA . PRO B 1 59 ? -13.328 -5.637 2.443 1 87.25 59 PRO B CA 1
ATOM 1410 C C . PRO B 1 59 ? -13.703 -4.793 3.662 1 87.25 59 PRO B C 1
ATOM 1412 O O . PRO B 1 59 ? -14.812 -4.922 4.188 1 87.25 59 PRO B O 1
ATOM 1415 N N . PRO B 1 60 ? -12.727 -4.047 4.16 1 83 60 PRO B N 1
ATOM 1416 C CA . PRO B 1 60 ? -13.078 -3.098 5.219 1 83 60 PRO B CA 1
ATOM 1417 C C . PRO B 1 60 ? -14.055 -2.025 4.738 1 83 60 PRO B C 1
ATOM 1419 O O . PRO B 1 60 ? -14.227 -1.834 3.533 1 83 60 PRO B O 1
ATOM 1422 N N . THR B 1 61 ? -14.742 -1.37 5.652 1 81.25 61 THR B N 1
ATOM 1423 C CA . THR B 1 61 ? -15.711 -0.328 5.352 1 81.25 61 THR B CA 1
ATOM 1424 C C . THR B 1 61 ? -15.047 0.845 4.637 1 81.25 61 THR B C 1
ATOM 1426 O O . THR B 1 61 ? -15.648 1.461 3.752 1 81.25 61 THR B O 1
ATOM 1429 N N . GLN B 1 62 ? -13.82 1.088 5.074 1 77.38 62 GLN B N 1
ATOM 1430 C CA . GLN B 1 62 ? -13.078 2.188 4.465 1 77.38 62 GLN B CA 1
ATOM 1431 C C . GLN B 1 62 ? -11.789 1.693 3.83 1 77.38 62 GLN B C 1
ATOM 1433 O O . GLN B 1 62 ? -11.023 0.954 4.457 1 77.38 62 GLN B O 1
ATOM 1438 N N . ILE B 1 63 ? -11.672 2.025 2.561 1 83.06 63 ILE B N 1
ATOM 1439 C CA . ILE B 1 63 ? -10.43 1.796 1.833 1 83.06 63 ILE B CA 1
ATOM 1440 C C . ILE B 1 63 ? -9.891 3.121 1.299 1 83.06 63 ILE B C 1
ATOM 1442 O O . ILE B 1 63 ? -10.531 3.77 0.469 1 83.06 63 ILE B O 1
ATOM 1446 N N . THR B 1 64 ? -8.789 3.455 1.805 1 83.06 64 THR B N 1
ATOM 1447 C CA . THR B 1 64 ? -8.211 4.746 1.454 1 83.06 64 THR B CA 1
ATOM 1448 C C . THR B 1 64 ? -7.629 4.715 0.043 1 83.06 64 THR B C 1
ATOM 1450 O O . THR B 1 64 ? -7.781 5.672 -0.719 1 83.06 64 THR B O 1
ATOM 1453 N N . ASN B 1 65 ? -6.988 3.666 -0.337 1 84.81 65 ASN B N 1
ATOM 1454 C CA . ASN B 1 65 ? -6.469 3.445 -1.684 1 84.81 65 ASN B CA 1
ATOM 1455 C C . ASN B 1 65 ? -6.949 2.111 -2.254 1 84.81 65 ASN B C 1
ATOM 1457 O O . ASN B 1 65 ? -6.41 1.057 -1.912 1 84.81 65 ASN B O 1
ATOM 1461 N N . PRO B 1 66 ? -7.855 2.176 -3.162 1 87.12 66 PRO B N 1
ATOM 1462 C CA . PRO B 1 66 ? -8.375 0.916 -3.701 1 87.12 66 PRO B CA 1
ATOM 1463 C C . PRO B 1 66 ? -7.551 0.387 -4.871 1 87.12 66 PRO B C 1
ATOM 1465 O O . PRO B 1 66 ? -7.867 -0.668 -5.426 1 87.12 66 PRO B O 1
ATOM 1468 N N . THR B 1 67 ? -6.516 1.099 -5.277 1 89.44 67 THR B N 1
ATOM 1469 C CA . THR B 1 67 ? -5.719 0.716 -6.438 1 89.44 67 THR B CA 1
ATOM 1470 C C . THR B 1 67 ? -4.625 -0.268 -6.043 1 89.44 67 THR B C 1
ATOM 1472 O O . THR B 1 67 ? -3.834 0.006 -5.137 1 89.44 67 THR B O 1
ATOM 1475 N N . GLY B 1 68 ? -4.633 -1.359 -6.746 1 91.5 68 GLY B N 1
ATOM 1476 C CA . GLY B 1 68 ? -3.658 -2.395 -6.441 1 91.5 68 GLY B CA 1
ATOM 1477 C C . GLY B 1 68 ? -2.6 -2.553 -7.516 1 91.5 68 GLY B C 1
ATOM 1478 O O . GLY B 1 68 ? -2.725 -1.986 -8.609 1 91.5 68 GLY B O 1
ATOM 1479 N N . PHE B 1 69 ? -1.564 -3.287 -7.121 1 94 69 PHE B N 1
ATOM 1480 C CA . PHE B 1 69 ? -0.572 -3.764 -8.078 1 94 69 PHE B CA 1
ATOM 1481 C C . PHE B 1 69 ? 0.01 -5.102 -7.633 1 94 69 PHE B C 1
ATOM 1483 O O . PHE B 1 69 ? -0.168 -5.512 -6.484 1 94 69 PHE B O 1
ATOM 1490 N N . ILE B 1 70 ? 0.672 -5.801 -8.625 1 96.44 70 ILE B N 1
ATOM 1491 C CA . ILE B 1 70 ? 1.179 -7.148 -8.383 1 96.44 70 ILE B CA 1
ATOM 1492 C C . ILE B 1 70 ? 2.656 -7.219 -8.766 1 96.44 70 ILE B C 1
ATOM 1494 O O . ILE B 1 70 ? 3.068 -6.66 -9.781 1 96.44 70 ILE B O 1
ATOM 1498 N N . ARG B 1 71 ? 3.402 -7.918 -7.906 1 95.62 71 ARG B N 1
ATOM 1499 C CA . ARG B 1 71 ? 4.793 -8.258 -8.203 1 95.62 71 ARG B CA 1
ATOM 1500 C C . ARG B 1 71 ? 5.031 -9.758 -8.062 1 95.62 71 ARG B C 1
ATOM 1502 O O . ARG B 1 71 ? 4.172 -10.484 -7.562 1 95.62 71 ARG B O 1
ATOM 1509 N N . LEU B 1 72 ? 6.152 -10.164 -8.672 1 96.88 72 LEU B N 1
ATOM 1510 C CA . LEU B 1 72 ? 6.613 -11.539 -8.539 1 96.88 72 LEU B CA 1
ATOM 1511 C C . LEU B 1 72 ? 7.605 -11.68 -7.395 1 96.88 72 LEU B C 1
ATOM 1513 O O . LEU B 1 72 ? 8.422 -10.789 -7.164 1 96.88 72 LEU B O 1
ATOM 1517 N N . ARG B 1 73 ? 7.406 -12.734 -6.652 1 94.12 73 ARG B N 1
ATOM 1518 C CA . ARG B 1 73 ? 8.328 -13.078 -5.574 1 94.12 73 ARG B CA 1
ATOM 1519 C C . ARG B 1 73 ? 8.961 -14.445 -5.809 1 94.12 73 ARG B C 1
ATOM 1521 O O . ARG B 1 73 ? 8.281 -15.375 -6.258 1 94.12 73 ARG B O 1
ATOM 1528 N N . LYS B 1 74 ? 10.25 -14.5 -5.609 1 94.12 74 LYS B N 1
ATOM 1529 C CA . LYS B 1 74 ? 11 -15.75 -5.652 1 94.12 74 LYS B CA 1
ATOM 1530 C C . LYS B 1 74 ? 11.891 -15.898 -4.418 1 94.12 74 LYS B C 1
ATOM 1532 O O . LYS B 1 74 ? 12.594 -14.953 -4.039 1 94.12 74 LYS B O 1
ATOM 1537 N N . ALA B 1 75 ? 11.766 -17.125 -3.824 1 86.62 75 ALA B N 1
ATOM 1538 C CA . ALA B 1 75 ? 12.461 -17.344 -2.561 1 86.62 75 ALA B CA 1
ATOM 1539 C C . ALA B 1 75 ? 12.102 -16.266 -1.54 1 86.62 75 ALA B C 1
ATOM 1541 O O . ALA B 1 75 ? 10.93 -16.047 -1.242 1 86.62 75 ALA B O 1
ATOM 1542 N N . ASN B 1 76 ? 12.93 -15.422 -1.042 1 81.88 76 ASN B N 1
ATOM 1543 C CA . ASN B 1 76 ? 12.625 -14.43 -0.018 1 81.88 76 ASN B CA 1
ATOM 1544 C C . ASN B 1 76 ? 12.781 -13.008 -0.548 1 81.88 76 ASN B C 1
ATOM 1546 O O . ASN B 1 76 ? 12.922 -12.062 0.229 1 81.88 76 ASN B O 1
ATOM 1550 N N . LYS B 1 77 ? 12.641 -12.977 -1.916 1 86.44 77 LYS B N 1
ATOM 1551 C CA . LYS B 1 77 ? 12.836 -11.648 -2.496 1 86.44 77 LYS B CA 1
ATOM 1552 C C . LYS B 1 77 ? 11.695 -11.289 -3.443 1 86.44 77 LYS B C 1
ATOM 1554 O O . LYS B 1 77 ? 11.352 -12.062 -4.336 1 86.44 77 LYS B O 1
ATOM 1559 N N . THR B 1 78 ? 11.172 -10.188 -3.174 1 90.88 78 THR B N 1
ATOM 1560 C CA . THR B 1 78 ? 10.156 -9.656 -4.074 1 90.88 78 THR B CA 1
ATOM 1561 C C . THR B 1 78 ? 10.781 -8.781 -5.148 1 90.88 78 THR B C 1
ATOM 1563 O O . THR B 1 78 ? 11.609 -7.922 -4.848 1 90.88 78 THR B O 1
ATOM 1566 N N . SER B 1 79 ? 10.391 -9.008 -6.387 1 92.19 79 SER B N 1
ATOM 1567 C CA . SER B 1 79 ? 10.852 -8.188 -7.504 1 92.19 79 SER B CA 1
ATOM 1568 C C . SER B 1 79 ? 10.398 -6.742 -7.348 1 92.19 79 SER B C 1
ATOM 1570 O O . SER B 1 79 ? 9.32 -6.48 -6.812 1 92.19 79 SER B O 1
ATOM 1572 N N . SER B 1 80 ? 11.203 -5.816 -7.906 1 88.38 80 SER B N 1
ATOM 1573 C CA . SER B 1 80 ? 10.836 -4.402 -7.879 1 88.38 80 SER B CA 1
ATOM 1574 C C . SER B 1 80 ? 9.922 -4.043 -9.047 1 88.38 80 SER B C 1
ATOM 1576 O O . SER B 1 80 ? 9.359 -2.949 -9.086 1 88.38 80 SER B O 1
ATOM 1578 N N . THR B 1 81 ? 9.75 -4.953 -10.008 1 92.5 81 THR B N 1
ATOM 1579 C CA . THR B 1 81 ? 8.953 -4.691 -11.195 1 92.5 81 THR B CA 1
ATOM 1580 C C . THR B 1 81 ? 7.484 -5.016 -10.945 1 92.5 81 THR B C 1
ATOM 1582 O O . THR B 1 81 ? 7.16 -6.09 -10.43 1 92.5 81 THR B O 1
ATOM 1585 N N . ASP B 1 82 ? 6.609 -4.047 -11.32 1 94 82 ASP B N 1
ATOM 1586 C CA . ASP B 1 82 ? 5.176 -4.324 -11.289 1 94 82 ASP B CA 1
ATOM 1587 C C . ASP B 1 82 ? 4.75 -5.129 -12.516 1 94 82 ASP B C 1
ATOM 1589 O O . ASP B 1 82 ? 4.926 -4.68 -13.648 1 94 82 ASP B O 1
ATOM 1593 N N . LEU B 1 83 ? 4.203 -6.285 -12.297 1 97.75 83 LEU B N 1
ATOM 1594 C CA . LEU B 1 83 ? 3.697 -7.082 -13.406 1 97.75 83 LEU B CA 1
ATOM 1595 C C . LEU B 1 83 ? 2.439 -6.457 -14 1 97.75 83 LEU B C 1
ATOM 1597 O O . LEU B 1 83 ? 2.238 -6.488 -15.219 1 97.75 83 LEU B O 1
ATOM 1601 N N . VAL B 1 84 ? 1.581 -6.008 -13.164 1 97.56 84 VAL B N 1
ATOM 1602 C CA . VAL B 1 84 ? 0.347 -5.305 -13.5 1 97.56 84 VAL B CA 1
ATOM 1603 C C . VAL B 1 84 ? -0.016 -4.328 -12.383 1 97.56 84 VAL B C 1
ATOM 1605 O O . VAL B 1 84 ? 0.27 -4.586 -11.211 1 97.56 84 VAL B O 1
ATOM 1608 N N . LYS B 1 85 ? -0.553 -3.242 -12.672 1 94.31 85 LYS B N 1
ATOM 1609 C CA . LYS B 1 85 ? -0.956 -2.225 -11.703 1 94.31 85 LYS B CA 1
ATOM 1610 C C . LYS B 1 85 ? -2.195 -1.472 -12.188 1 94.31 85 LYS B C 1
ATOM 1612 O O . LYS B 1 85 ? -2.613 -1.623 -13.336 1 94.31 85 LYS B O 1
ATOM 1617 N N . GLY B 1 86 ? -2.85 -0.772 -11.242 1 93.5 86 GLY B N 1
ATOM 1618 C CA . GLY B 1 86 ? -3.9 0.163 -11.609 1 93.5 86 GLY B CA 1
ATOM 1619 C C . GLY B 1 86 ? -5.293 -0.438 -11.531 1 93.5 86 GLY B C 1
ATOM 1620 O O . GLY B 1 86 ? -6.277 0.218 -11.867 1 93.5 86 GLY B O 1
ATOM 1621 N N . PHE B 1 87 ? -5.367 -1.603 -11.133 1 95.62 87 PHE B N 1
ATOM 1622 C CA . PHE B 1 87 ? -6.672 -2.238 -11 1 95.62 87 PHE B CA 1
ATOM 1623 C C . PHE B 1 87 ? -7.254 -1.988 -9.609 1 95.62 87 PHE B C 1
ATOM 1625 O O . PHE B 1 87 ? -6.539 -1.581 -8.695 1 95.62 87 PHE B O 1
ATOM 1632 N N . SER B 1 88 ? -8.617 -2.225 -9.523 1 94.81 88 SER B N 1
ATOM 1633 C CA . SER B 1 88 ? -9.227 -2.148 -8.203 1 94.81 88 SER B CA 1
ATOM 1634 C C . SER B 1 88 ? -8.969 -3.416 -7.395 1 94.81 88 SER B C 1
ATOM 1636 O O . SER B 1 88 ? -9.211 -4.523 -7.875 1 94.81 88 SER B O 1
ATOM 1638 N N . ILE B 1 89 ? -8.484 -3.238 -6.125 1 94.06 89 ILE B N 1
ATOM 1639 C CA . ILE B 1 89 ? -8.219 -4.383 -5.262 1 94.06 89 ILE B CA 1
ATOM 1640 C C . ILE B 1 89 ? -9.539 -5.059 -4.887 1 94.06 89 ILE B C 1
ATOM 1642 O O . ILE B 1 89 ? -9.539 -6.18 -4.371 1 94.06 89 ILE B O 1
ATOM 1646 N N . LEU B 1 90 ? -10.656 -4.473 -5.184 1 94.31 90 LEU B N 1
ATOM 1647 C CA . LEU B 1 90 ? -11.977 -5.008 -4.871 1 94.31 90 LEU B CA 1
ATOM 1648 C C . LEU B 1 90 ? -12.469 -5.93 -5.984 1 94.31 90 LEU B C 1
ATOM 1650 O O . LEU B 1 90 ? -13.453 -6.648 -5.809 1 94.31 90 LEU B O 1
ATOM 1654 N N . ASP B 1 91 ? -11.75 -5.992 -7.07 1 96.56 91 ASP B N 1
ATOM 1655 C CA . ASP B 1 91 ? -12.18 -6.762 -8.234 1 96.56 91 ASP B CA 1
ATOM 1656 C C . ASP B 1 91 ? -12.062 -8.266 -7.977 1 96.56 91 ASP B C 1
ATOM 1658 O O . ASP B 1 91 ? -12.812 -9.062 -8.531 1 96.56 91 ASP B O 1
ATOM 1662 N N . GLY B 1 92 ? -11.047 -8.617 -7.238 1 97 92 GLY B N 1
ATOM 1663 C CA . GLY B 1 92 ? -10.852 -10.023 -6.91 1 97 92 GLY B CA 1
ATOM 1664 C C . GLY B 1 92 ? -10.039 -10.773 -7.949 1 97 92 GLY B C 1
ATOM 1665 O O . GLY B 1 92 ? -9.711 -11.945 -7.762 1 97 92 GLY B O 1
ATOM 1666 N N . LYS B 1 93 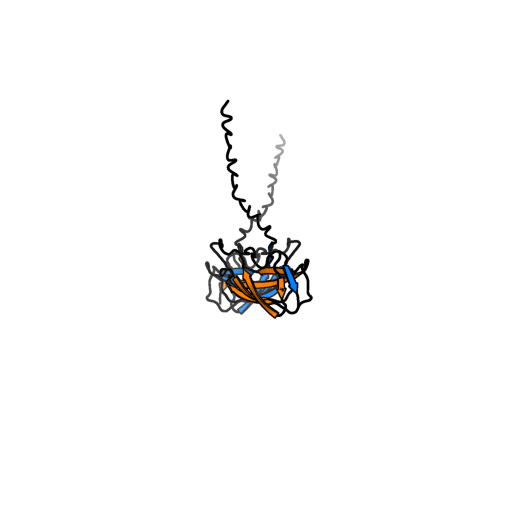? -9.789 -10.188 -9 1 98.31 93 LYS B N 1
ATOM 1667 C CA . LYS B 1 93 ? -9 -10.828 -10.047 1 98.31 93 LYS B CA 1
ATOM 1668 C C . LYS B 1 93 ? -8.367 -9.797 -10.977 1 98.31 93 LYS B C 1
ATOM 1670 O O . LYS B 1 93 ? -8.828 -8.656 -11.047 1 98.31 93 LYS B O 1
ATOM 1675 N N . VAL B 1 94 ? -7.301 -10.164 -11.68 1 98.5 94 VAL B N 1
ATOM 1676 C CA . VAL B 1 94 ? -6.672 -9.375 -12.734 1 98.5 94 VAL B CA 1
ATOM 1677 C C . VAL B 1 94 ? -5.883 -10.297 -13.664 1 98.5 94 VAL B C 1
ATOM 1679 O O . VAL B 1 94 ? -5.379 -11.336 -13.234 1 98.5 94 VAL B O 1
ATOM 1682 N N . GLU B 1 95 ? -5.855 -9.93 -14.914 1 98.75 95 GLU B N 1
ATOM 1683 C CA . GLU B 1 95 ? -5.031 -10.648 -15.883 1 98.75 95 GLU B CA 1
ATOM 1684 C C . GLU B 1 95 ? -3.639 -10.031 -15.992 1 98.75 95 GLU B C 1
ATOM 1686 O O . GLU B 1 95 ? -3.484 -8.812 -15.883 1 98.75 95 GLU B O 1
ATOM 1691 N N . LEU B 1 96 ? -2.641 -10.906 -16.188 1 98.5 96 LEU B N 1
ATOM 1692 C CA . LEU B 1 96 ? -1.295 -10.398 -16.438 1 98.5 96 LEU B CA 1
ATOM 1693 C C . LEU B 1 96 ? -0.558 -11.297 -17.438 1 98.5 96 LEU B C 1
ATOM 1695 O O . LEU B 1 96 ? -1.022 -12.398 -17.75 1 98.5 96 LEU B O 1
ATOM 1699 N N . THR B 1 97 ? 0.487 -10.75 -18 1 98.62 97 THR B N 1
ATOM 1700 C CA . THR B 1 97 ? 1.407 -11.531 -18.812 1 98.62 97 THR B CA 1
ATOM 1701 C C . THR B 1 97 ? 2.557 -12.07 -17.969 1 98.62 97 THR B C 1
ATOM 1703 O O . THR B 1 97 ? 3.199 -11.32 -17.219 1 98.62 97 THR B O 1
ATOM 1706 N N . VAL B 1 98 ? 2.76 -13.383 -18.016 1 98.62 98 VAL B N 1
ATOM 1707 C CA . VAL B 1 98 ? 3.852 -14 -17.281 1 98.62 98 VAL B CA 1
ATOM 1708 C C . VAL B 1 98 ? 5.191 -13.484 -17.812 1 98.62 98 VAL B C 1
ATOM 1710 O O . VAL B 1 98 ? 5.461 -13.562 -19 1 98.62 98 VAL B O 1
ATOM 1713 N N . PRO B 1 99 ? 6.012 -12.953 -16.906 1 98.25 99 PRO B N 1
ATOM 1714 C CA . PRO B 1 99 ? 7.258 -12.328 -17.359 1 98.25 99 PRO B CA 1
ATOM 1715 C C . PRO B 1 99 ? 8.289 -13.352 -17.828 1 98.25 99 PRO B C 1
ATOM 1717 O O . PRO B 1 99 ? 8.156 -14.547 -17.547 1 98.25 99 PRO B O 1
ATOM 1720 N N . ASP B 1 100 ? 9.305 -12.836 -18.547 1 98 100 ASP B N 1
ATOM 1721 C CA . ASP B 1 100 ? 10.43 -13.656 -19 1 98 100 ASP B CA 1
ATOM 1722 C C . ASP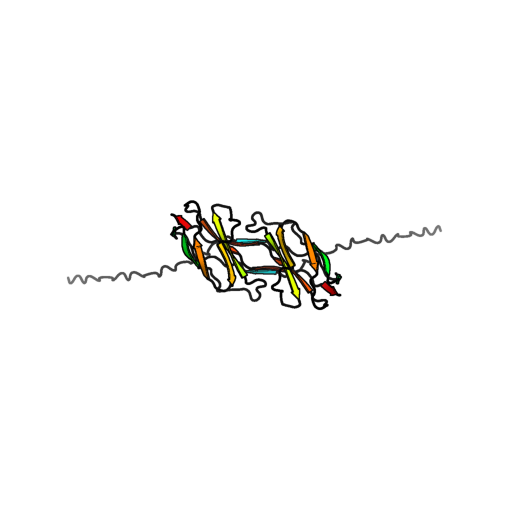 B 1 100 ? 11.453 -13.836 -17.875 1 98 100 ASP B C 1
ATOM 1724 O O . ASP B 1 100 ? 12.445 -13.102 -17.812 1 98 100 ASP B O 1
ATOM 1728 N N . VAL B 1 101 ? 11.25 -14.789 -17 1 97.81 101 VAL B N 1
ATOM 1729 C CA . VAL B 1 101 ? 12.133 -15.07 -15.875 1 97.81 101 VAL B CA 1
ATOM 1730 C C . VAL B 1 101 ? 12.703 -16.484 -16.016 1 97.81 101 VAL B C 1
ATOM 1732 O O . VAL B 1 101 ? 12.227 -17.281 -16.828 1 97.81 101 VAL B O 1
ATOM 1735 N N . GLU B 1 102 ? 13.781 -16.766 -15.25 1 97.06 102 GLU B N 1
ATOM 1736 C CA . GLU B 1 102 ? 14.32 -18.125 -15.172 1 97.06 102 GLU B CA 1
ATOM 1737 C C . GLU B 1 102 ? 13.281 -19.094 -14.641 1 97.06 102 GLU B C 1
ATOM 1739 O O . GLU B 1 102 ? 12.586 -18.812 -13.664 1 97.06 102 GLU B O 1
ATOM 1744 N N . PRO B 1 103 ? 13.148 -20.25 -15.359 1 97.75 103 PRO B N 1
ATOM 1745 C CA . PRO B 1 103 ? 12.219 -21.25 -14.828 1 97.75 103 PRO B CA 1
ATOM 1746 C C . PRO B 1 103 ? 12.492 -21.609 -13.367 1 97.75 103 PRO B C 1
ATOM 1748 O O . PRO B 1 103 ? 13.641 -21.547 -12.922 1 97.75 103 PRO B O 1
ATOM 1751 N N . GLY B 1 104 ? 11.469 -21.938 -12.633 1 97.62 104 GLY B N 1
ATOM 1752 C CA . GLY B 1 104 ? 11.562 -22.281 -11.227 1 97.62 104 GLY B CA 1
ATOM 1753 C C . GLY B 1 104 ? 10.227 -22.703 -10.625 1 97.62 104 GLY B C 1
ATOM 1754 O O . GLY B 1 104 ? 9.18 -22.5 -11.234 1 97.62 104 GLY B O 1
ATOM 1755 N N . ASN B 1 105 ? 10.281 -23.266 -9.43 1 97.19 105 ASN B N 1
ATOM 1756 C CA . ASN B 1 105 ? 9.078 -23.781 -8.789 1 97.19 105 ASN B CA 1
ATOM 1757 C C . ASN B 1 105 ? 8.828 -23.109 -7.438 1 97.19 105 ASN B C 1
ATOM 1759 O O . ASN B 1 105 ? 8.078 -23.625 -6.613 1 97.19 105 ASN B O 1
ATOM 1763 N N . ASP B 1 106 ? 9.453 -22.062 -7.188 1 96.75 106 ASP B N 1
ATOM 1764 C CA . ASP B 1 106 ? 9.344 -21.375 -5.906 1 96.75 106 ASP B CA 1
ATOM 1765 C C . ASP B 1 106 ? 8.898 -19.922 -6.098 1 96.75 106 ASP B C 1
ATOM 1767 O O . ASP B 1 106 ? 9.258 -19.047 -5.312 1 96.75 106 ASP B O 1
ATOM 1771 N N 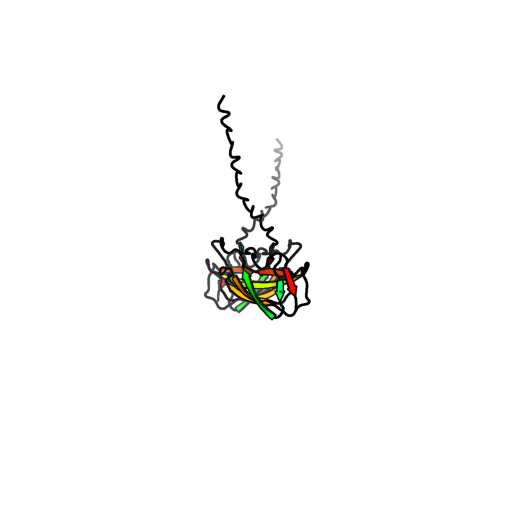. TYR B 1 107 ? 8.188 -19.703 -7.184 1 97.12 107 TYR B N 1
ATOM 1772 C CA . TYR B 1 107 ? 7.625 -18.375 -7.418 1 97.12 107 TYR B CA 1
ATOM 1773 C C . TYR B 1 107 ? 6.359 -18.156 -6.594 1 97.12 107 TYR B C 1
ATOM 1775 O O . TYR B 1 107 ? 5.668 -19.125 -6.246 1 97.12 107 TYR B O 1
ATOM 1783 N N . ARG B 1 108 ? 6.051 -16.906 -6.168 1 95.44 108 ARG B N 1
ATOM 1784 C CA . ARG B 1 108 ? 4.816 -16.453 -5.531 1 95.44 108 ARG B CA 1
ATOM 1785 C C . ARG B 1 108 ? 4.32 -15.156 -6.148 1 95.44 108 ARG B C 1
ATOM 1787 O O . ARG B 1 108 ? 5.113 -14.352 -6.648 1 95.44 108 ARG B O 1
ATOM 1794 N N . ILE B 1 109 ? 3.01 -15 -6.148 1 96.69 109 ILE B N 1
ATOM 1795 C CA . ILE B 1 109 ? 2.4 -13.711 -6.457 1 96.69 109 ILE B CA 1
ATOM 1796 C C . ILE B 1 109 ? 2.293 -12.867 -5.188 1 96.69 109 ILE B C 1
ATOM 1798 O O . ILE B 1 109 ? 1.917 -13.383 -4.129 1 96.69 109 ILE B O 1
ATOM 1802 N N . VAL B 1 110 ? 2.701 -11.656 -5.266 1 94.38 110 VAL B N 1
ATOM 1803 C CA . VAL B 1 110 ? 2.49 -10.703 -4.18 1 94.38 110 VAL B CA 1
ATOM 1804 C C . VAL B 1 110 ? 1.468 -9.648 -4.609 1 94.38 110 VAL B C 1
ATOM 1806 O O . VAL B 1 110 ? 1.652 -8.969 -5.621 1 94.38 110 VAL B O 1
ATOM 1809 N N . LEU B 1 111 ? 0.394 -9.539 -3.883 1 94.31 111 LEU B N 1
ATOM 1810 C CA . LEU B 1 111 ? -0.652 -8.547 -4.082 1 94.31 111 LEU B CA 1
ATOM 1811 C C . LEU B 1 111 ? -0.488 -7.383 -3.111 1 94.31 111 LEU B C 1
ATOM 1813 O O . LEU B 1 111 ? -0.453 -7.582 -1.895 1 94.31 111 LEU B O 1
ATOM 1817 N N . PHE B 1 112 ? -0.295 -6.188 -3.67 1 90.62 112 PHE B N 1
ATOM 1818 C CA . PHE B 1 112 ? -0.224 -4.984 -2.852 1 90.62 112 PHE B CA 1
ATOM 1819 C C . PHE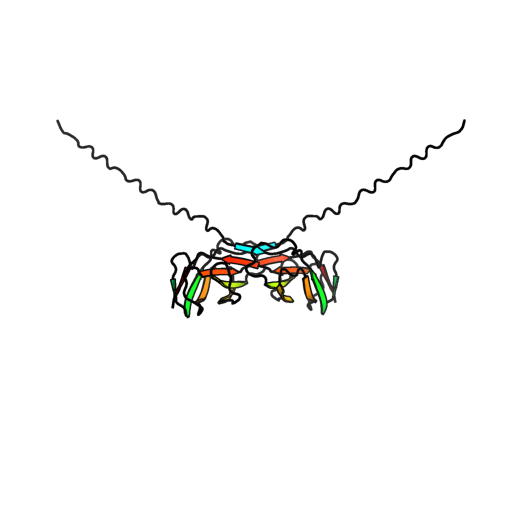 B 1 112 ? -1.547 -4.23 -2.885 1 90.62 112 PHE B C 1
ATOM 1821 O O . PHE B 1 112 ? -2.135 -4.039 -3.951 1 90.62 112 PHE B O 1
ATOM 1828 N N . GLY B 1 113 ? -1.956 -3.92 -1.681 1 84.81 113 GLY B N 1
ATOM 1829 C CA . GLY B 1 113 ? -3.217 -3.207 -1.538 1 84.81 113 GLY B CA 1
ATOM 1830 C C . GLY B 1 113 ? -3.072 -1.875 -0.828 1 84.81 113 GLY B C 1
ATOM 1831 O O . GLY B 1 113 ? -2.156 -1.105 -1.12 1 84.81 113 GLY B O 1
ATOM 1832 N N . ASP B 1 114 ? -4.082 -1.696 0.008 1 76.25 114 ASP B N 1
ATOM 1833 C CA . ASP B 1 114 ? -4.199 -0.421 0.709 1 76.25 114 ASP B CA 1
ATOM 1834 C C . ASP B 1 114 ? -3.453 -0.454 2.039 1 76.25 114 ASP B C 1
ATOM 1836 O O . ASP B 1 114 ? -3.596 -1.402 2.814 1 76.25 114 ASP B O 1
ATOM 1840 N N . SER B 1 115 ? -2.533 0.48 2.352 1 76.44 115 SER B N 1
ATOM 1841 C CA . SER B 1 115 ? -1.874 0.648 3.643 1 76.44 115 SER B CA 1
ATOM 1842 C C . SER B 1 115 ? -1.701 2.125 3.986 1 76.44 115 SER B C 1
ATOM 1844 O O . SER B 1 115 ? -0.576 2.621 4.066 1 76.44 115 SER B O 1
ATOM 1846 N N . GLY B 1 116 ? -2.797 2.73 4.254 1 78.38 116 GLY B N 1
ATOM 1847 C CA . GLY B 1 116 ? -2.736 4.148 4.578 1 78.38 116 GLY B CA 1
ATOM 1848 C C . GLY B 1 116 ? -2.863 4.426 6.066 1 78.38 116 GLY B C 1
ATOM 1849 O O . GLY B 1 116 ? -3.646 3.773 6.758 1 78.38 116 GLY B O 1
ATOM 1850 N N . ASN B 1 117 ? -2 5.324 6.59 1 85.88 117 ASN B N 1
ATOM 1851 C CA . ASN B 1 117 ? -2.09 5.918 7.922 1 85.88 117 ASN B CA 1
ATOM 1852 C C . ASN B 1 117 ? -2.203 7.438 7.852 1 85.88 117 ASN B C 1
ATOM 1854 O O . ASN B 1 117 ? -1.418 8.094 7.168 1 85.88 117 ASN B O 1
ATOM 1858 N N . TRP B 1 118 ? -3.254 7.922 8.484 1 90.31 118 TRP B N 1
ATOM 1859 C CA . TRP B 1 118 ? -3.395 9.375 8.391 1 90.31 118 TRP B CA 1
ATOM 1860 C C . TRP B 1 118 ? -3.105 10.031 9.742 1 90.31 118 TRP B C 1
ATOM 1862 O O . TRP B 1 118 ? -3.43 9.477 10.789 1 90.31 118 TRP B O 1
ATOM 1872 N N . GLY B 1 119 ? -2.475 11.141 9.672 1 91.62 119 GLY B N 1
ATOM 1873 C CA . GLY B 1 119 ? -2.086 11.93 10.828 1 91.62 119 GLY B CA 1
ATOM 1874 C C . GLY B 1 119 ? -3.221 12.758 11.398 1 91.62 119 GLY B C 1
ATOM 1875 O O . GLY B 1 119 ? -4.383 12.547 11.047 1 91.62 119 GLY B O 1
ATOM 1876 N N . GLU B 1 120 ? -2.832 13.609 12.32 1 92 120 GLU B N 1
ATOM 1877 C CA . GLU B 1 120 ? -3.775 14.539 12.938 1 92 120 GLU B CA 1
ATOM 1878 C C . GLU B 1 120 ? -4.207 15.617 11.953 1 92 120 GLU B C 1
ATOM 1880 O O . GLU B 1 120 ? -3.561 15.82 10.922 1 92 120 GLU B O 1
ATOM 1885 N N . THR B 1 121 ? -5.316 16.297 12.297 1 94.88 121 THR B N 1
ATOM 1886 C CA . THR B 1 121 ? -5.773 17.406 11.461 1 94.88 121 THR B CA 1
ATOM 1887 C C . THR B 1 121 ? -4.824 18.594 11.578 1 94.88 121 THR B C 1
ATOM 1889 O O . THR B 1 121 ? -4.191 18.797 12.617 1 94.88 121 THR B O 1
ATOM 1892 N N . PHE B 1 122 ? -4.805 19.344 10.445 1 97.12 122 PHE B N 1
ATOM 1893 C CA . PHE B 1 122 ? -4.031 20.578 10.406 1 97.12 122 PHE B CA 1
ATOM 1894 C C . PHE B 1 122 ? -4.656 21.578 9.445 1 97.12 122 PHE B C 1
ATOM 1896 O O . PHE B 1 122 ? -5.617 21.25 8.742 1 97.12 122 PHE B O 1
ATOM 1903 N N . THR B 1 123 ? -4.074 22.828 9.477 1 98.12 123 THR B N 1
ATOM 1904 C CA . THR B 1 123 ? -4.645 23.938 8.703 1 98.12 123 THR B CA 1
ATOM 1905 C C . THR B 1 123 ? -3.793 24.219 7.469 1 98.12 123 THR B C 1
ATOM 1907 O O . THR B 1 123 ? -2.562 24.234 7.543 1 98.12 123 THR B O 1
ATOM 1910 N N . ILE B 1 124 ? -4.449 24.297 6.328 1 98.38 124 ILE B N 1
ATOM 1911 C CA . ILE B 1 124 ? -3.822 24.906 5.152 1 98.38 124 ILE B CA 1
ATOM 1912 C C . ILE B 1 124 ? -4.469 26.25 4.859 1 98.38 124 ILE B C 1
ATOM 1914 O O . ILE B 1 124 ? -5.695 26.375 4.879 1 98.38 124 ILE B O 1
ATOM 1918 N N . GLN B 1 125 ? -3.623 27.234 4.613 1 98.31 125 GLN B N 1
ATOM 1919 C CA . GLN B 1 125 ? -4.102 28.578 4.305 1 98.31 125 GLN B CA 1
ATOM 1920 C C . GLN B 1 125 ? -3.381 29.141 3.086 1 98.31 125 GLN B C 1
ATOM 1922 O O . GLN B 1 125 ? -2.404 28.562 2.605 1 98.31 125 GLN B O 1
ATOM 1927 N N . ASN B 1 126 ? -3.893 30.297 2.531 1 95.31 126 ASN B N 1
ATOM 1928 C CA . ASN B 1 126 ? -3.266 30.984 1.408 1 95.31 126 ASN B CA 1
ATOM 1929 C C . ASN B 1 126 ? -2.078 31.828 1.86 1 95.31 126 ASN B C 1
ATOM 1931 O O . ASN B 1 126 ? -2.074 32.344 2.975 1 95.31 126 ASN B O 1
#

pLDDT: mean 83.48, std 18.75, range [40.03, 98.75]

InterPro domains:
  IPR018466 Cell wall synthesis protein KRE9/Knh1-like, N-terminal [PF10342] (38-124)

Sequence (252 aa):
MNFTLFITALFALLFPLSVLSAPVLVSRDVYAPPVTLPGTGSVWTVGSKQTVTWDASHPPTQITNPTGFIRLRKANKTSSTDLVKGFSILDGKVELTVPDVEPGNDYRIVLFGDSGNWGETFTIQNMNFTLFITALFALLFPLSVLSAPVLVSRDVYAPPVTLPGTGSVWTVGSKQTVTWDASHPPTQITNPTGFIRLRKANKTSSTDLVKGFSILDGKVELTVPDVEPGNDYRIVLFGDSGNWGETFTIQN

Secondary structure (DSSP, 8-state):
--------------------------EEEEE-PPEEES-TT-EEETT-EEEEEE--SS--S--S--EEEEEEEETTEEEEEEEEEEEETTSSEEEEEPP----EEEEEEEEE-EEEEE---EEEE-/--------------------------EEEEE-PPEEES-TT-EEETT-EEEEEE--SS--S--S--EEEEEEEETTEEEEEEEEEEEETTSSEEEEEPP----EEEEEEEEE-EEEEE---EEEE-